Protein AF-A0AAU4UEJ3-F1 (afdb_monomer)

Structure (mmCIF, N/CA/C/O backbone):
data_AF-A0AAU4UEJ3-F1
#
_entry.id   AF-A0AAU4UEJ3-F1
#
loop_
_atom_site.group_PDB
_atom_site.id
_atom_site.type_symbol
_atom_site.label_atom_id
_atom_site.label_alt_id
_atom_site.label_comp_id
_atom_site.label_asym_id
_atom_site.label_entity_id
_atom_site.label_seq_id
_atom_site.pdbx_PDB_ins_code
_atom_site.Cartn_x
_atom_site.Cartn_y
_atom_site.Cartn_z
_atom_site.occupancy
_atom_site.B_iso_or_equiv
_atom_site.auth_seq_id
_atom_site.auth_comp_id
_atom_site.auth_asym_id
_atom_site.auth_atom_id
_atom_site.pdbx_PDB_model_num
ATOM 1 N N . MET A 1 1 ? -12.607 15.288 19.434 1.00 74.88 1 MET A N 1
ATOM 2 C CA . MET A 1 1 ? -11.540 14.529 20.118 1.00 74.88 1 MET A CA 1
ATOM 3 C C . MET A 1 1 ? -11.568 14.882 21.595 1.00 74.88 1 MET A C 1
ATOM 5 O O . MET A 1 1 ? -11.360 16.044 21.932 1.00 74.88 1 MET A O 1
ATOM 9 N N . LYS A 1 2 ? -11.907 13.919 22.458 1.00 90.81 2 LYS A N 1
ATOM 10 C CA . LYS A 1 2 ? -12.118 14.122 23.903 1.00 90.81 2 LYS A CA 1
ATOM 11 C C . LYS A 1 2 ? -11.288 13.134 24.715 1.00 90.81 2 LYS A C 1
ATOM 13 O O . LYS A 1 2 ? -11.263 11.953 24.394 1.00 90.81 2 LYS A O 1
ATOM 18 N N . THR A 1 3 ? -10.667 13.589 25.794 1.00 95.88 3 THR A N 1
ATOM 19 C CA . THR A 1 3 ? -9.936 12.703 26.709 1.00 95.88 3 THR A CA 1
ATOM 20 C C . THR A 1 3 ? -10.830 12.338 27.888 1.00 95.88 3 THR A C 1
ATOM 22 O O . THR A 1 3 ? -11.386 13.222 28.536 1.00 95.88 3 THR A O 1
ATOM 25 N N . ILE A 1 4 ? -10.975 11.043 28.162 1.00 96.50 4 ILE A N 1
ATOM 26 C CA . ILE A 1 4 ? -11.729 10.508 29.302 1.00 96.50 4 ILE A CA 1
ATOM 27 C C . ILE A 1 4 ? -10.870 9.516 30.081 1.00 96.50 4 ILE A C 1
ATOM 29 O O . ILE A 1 4 ? -9.974 8.865 29.548 1.00 96.50 4 ILE A O 1
ATOM 33 N N . THR A 1 5 ? -11.132 9.375 31.369 1.00 97.31 5 THR A N 1
ATOM 34 C CA . THR A 1 5 ? -10.494 8.361 32.208 1.00 97.31 5 THR A CA 1
ATOM 35 C C . THR A 1 5 ? -11.104 6.980 31.971 1.00 97.31 5 THR A C 1
ATOM 37 O O . THR A 1 5 ? -12.266 6.840 31.589 1.00 97.31 5 THR A O 1
ATOM 40 N N . GLN A 1 6 ? -10.356 5.923 32.293 1.00 96.56 6 GLN A N 1
ATOM 41 C CA . GLN A 1 6 ? -10.849 4.543 32.295 1.00 96.56 6 GLN A CA 1
ATOM 42 C C . GLN A 1 6 ? -12.125 4.401 33.145 1.00 96.56 6 GLN A C 1
ATOM 44 O O . GLN A 1 6 ? -13.021 3.629 32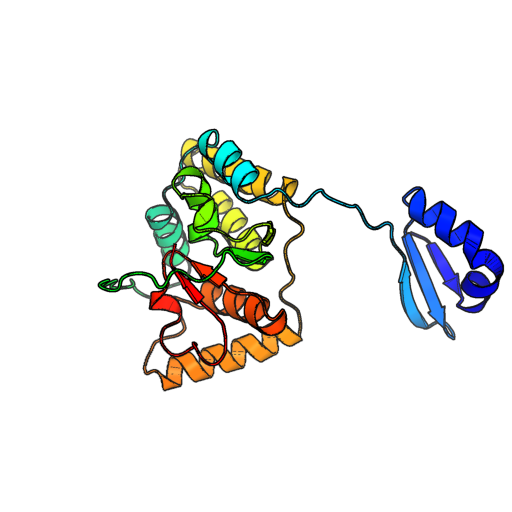.805 1.00 96.56 6 GLN A O 1
ATOM 49 N N . ARG A 1 7 ? -12.221 5.154 34.250 1.00 96.44 7 ARG A N 1
ATOM 50 C CA . ARG A 1 7 ? -13.400 5.168 35.124 1.00 96.44 7 ARG A CA 1
ATOM 51 C C . ARG A 1 7 ? -14.605 5.802 34.433 1.00 96.44 7 ARG A C 1
ATOM 53 O O . ARG A 1 7 ? -15.693 5.241 34.506 1.00 96.44 7 ARG A O 1
ATOM 60 N N . GLU A 1 8 ? -14.420 6.936 33.766 1.00 96.12 8 GLU A N 1
ATOM 61 C CA . GLU A 1 8 ? -15.486 7.595 33.005 1.00 96.12 8 GLU A CA 1
ATOM 62 C C . GLU A 1 8 ? -15.951 6.740 31.833 1.00 96.12 8 GLU A C 1
ATOM 64 O O . GLU A 1 8 ? -17.156 6.617 31.631 1.00 96.12 8 GLU A O 1
ATOM 69 N N . PHE A 1 9 ? -15.025 6.085 31.125 1.00 96.00 9 PHE A N 1
ATOM 70 C CA . PHE A 1 9 ? -15.377 5.151 30.061 1.00 96.00 9 PHE A CA 1
ATOM 71 C C . PHE A 1 9 ? -16.204 3.974 30.590 1.00 96.00 9 PHE A C 1
ATOM 73 O O . PHE A 1 9 ? -17.249 3.656 30.034 1.00 96.00 9 PHE A O 1
ATOM 80 N N . ARG A 1 10 ? -15.796 3.362 31.712 1.00 96.00 10 ARG A N 1
ATOM 81 C CA . ARG A 1 10 ? -16.554 2.265 32.337 1.00 96.00 10 ARG A CA 1
ATOM 82 C C . ARG A 1 10 ? -17.951 2.701 32.785 1.00 96.00 10 ARG A C 1
ATOM 84 O O . ARG A 1 10 ? -18.888 1.918 32.685 1.00 96.00 10 ARG A O 1
ATOM 91 N N . ASN A 1 11 ? -18.075 3.916 33.313 1.00 97.12 11 ASN A N 1
ATOM 92 C CA . ASN A 1 11 ? -19.331 4.418 33.867 1.00 97.12 11 ASN A CA 1
ATOM 93 C C . ASN A 1 11 ? -20.306 4.922 32.795 1.00 97.12 11 ASN A C 1
ATOM 95 O O . ASN A 1 11 ? -21.509 4.886 33.024 1.00 97.12 11 ASN A O 1
ATOM 99 N N . ASN A 1 12 ? -19.798 5.384 31.649 1.00 95.94 12 ASN A N 1
ATOM 100 C CA . ASN A 1 12 ? -20.590 6.007 30.587 1.00 95.94 12 ASN A CA 1
ATOM 101 C C . ASN A 1 12 ? -20.434 5.283 29.243 1.00 95.94 12 ASN A C 1
ATOM 103 O O . ASN A 1 12 ? -20.563 5.914 28.196 1.00 95.94 12 ASN A O 1
ATOM 107 N N . SER A 1 13 ? -20.126 3.981 29.252 1.00 95.25 13 SER A N 1
ATOM 108 C CA . SER A 1 13 ? -19.751 3.249 28.037 1.00 95.25 13 SER A CA 1
ATOM 109 C C . SER A 1 13 ? -20.804 3.367 26.938 1.00 95.25 13 SER A C 1
ATOM 111 O O . SER A 1 13 ? -20.437 3.692 25.821 1.00 95.25 13 SER A O 1
ATOM 113 N N . ALA A 1 14 ? -22.095 3.209 27.246 1.00 96.50 14 ALA A N 1
ATOM 114 C CA . ALA A 1 14 ? -23.174 3.351 26.263 1.00 96.50 14 ALA A CA 1
ATOM 115 C C . ALA A 1 14 ? -23.167 4.729 25.576 1.00 96.50 14 ALA A C 1
ATOM 117 O O . ALA A 1 14 ? -23.046 4.803 24.362 1.00 96.50 14 ALA A O 1
ATOM 118 N N . ALA A 1 15 ? -23.165 5.818 26.351 1.00 96.31 15 ALA A N 1
ATOM 119 C CA . ALA A 1 15 ? -23.151 7.175 25.802 1.00 96.31 15 ALA A CA 1
ATOM 120 C C . ALA A 1 15 ? -21.866 7.493 25.016 1.00 96.31 15 ALA A C 1
ATOM 122 O O . ALA A 1 15 ? -21.902 8.230 24.033 1.00 96.31 15 ALA A O 1
ATOM 123 N N . VAL A 1 16 ? -20.721 6.944 25.443 1.00 95.69 16 VAL A N 1
ATOM 124 C CA . VAL A 1 16 ? -19.464 7.057 24.691 1.00 95.69 16 VAL A CA 1
ATOM 125 C C . VAL A 1 16 ? -19.566 6.297 23.370 1.00 95.69 16 VAL A C 1
ATOM 127 O O . VAL A 1 16 ? -19.158 6.838 22.349 1.00 95.69 16 VAL A O 1
ATOM 130 N N . MET A 1 17 ? -20.132 5.087 23.362 1.00 94.62 17 MET A N 1
ATOM 131 C CA . MET A 1 17 ? -20.325 4.303 22.139 1.00 94.62 17 MET A CA 1
ATOM 132 C C . MET A 1 17 ? -21.302 4.991 21.177 1.00 94.62 17 MET A C 1
ATOM 134 O O . MET A 1 17 ? -20.964 5.124 20.008 1.00 94.62 17 MET A O 1
ATOM 138 N N . ASP A 1 18 ? -22.427 5.528 21.657 1.00 95.25 18 ASP A N 1
ATOM 139 C CA . ASP A 1 18 ? -23.379 6.293 20.836 1.00 95.25 18 ASP A CA 1
ATOM 140 C C . ASP A 1 18 ? -22.712 7.527 20.199 1.00 95.25 18 ASP A C 1
ATOM 142 O O . ASP A 1 18 ? -22.902 7.830 19.020 1.00 95.25 18 ASP A O 1
ATOM 146 N N . ALA A 1 19 ? -21.880 8.240 20.966 1.00 93.81 19 ALA A N 1
ATOM 147 C CA . ALA A 1 19 ? -21.126 9.384 20.460 1.00 93.81 19 ALA A CA 1
ATOM 148 C C . ALA A 1 19 ? -20.065 8.968 19.427 1.00 93.81 19 ALA A C 1
ATOM 150 O O . ALA A 1 19 ? -19.873 9.665 18.428 1.00 93.81 19 ALA A O 1
ATOM 151 N N . VAL A 1 20 ? -19.396 7.832 19.646 1.00 93.94 20 VAL A N 1
ATOM 152 C CA . VAL A 1 20 ? -18.468 7.232 18.680 1.00 93.94 20 VAL A CA 1
ATOM 153 C C . VAL A 1 20 ? -19.210 6.844 17.402 1.00 93.94 20 VAL A C 1
ATOM 155 O O . VAL A 1 20 ? -18.747 7.181 16.321 1.00 93.94 20 VAL A O 1
ATOM 158 N N . GLU A 1 21 ? -20.383 6.218 17.482 1.00 88.06 21 GLU A N 1
ATOM 159 C CA . GLU A 1 21 ? -21.220 5.915 16.312 1.00 88.06 21 GLU A CA 1
ATOM 160 C C . GLU A 1 21 ? -21.649 7.183 15.558 1.00 88.06 21 GLU A C 1
ATOM 162 O O . GLU A 1 21 ? -21.718 7.183 14.328 1.00 88.06 21 GLU A O 1
ATOM 167 N N . ALA A 1 22 ? -21.853 8.288 16.278 1.00 90.38 22 ALA A N 1
ATOM 168 C CA . ALA A 1 22 ? -22.180 9.591 15.711 1.00 90.38 22 ALA A CA 1
ATOM 169 C C . ALA A 1 22 ? -20.976 10.367 15.134 1.00 90.38 22 ALA A C 1
ATOM 171 O O . ALA A 1 22 ? -21.179 11.444 14.571 1.00 90.38 22 ALA A O 1
ATOM 172 N N . GLY A 1 23 ? -19.740 9.860 15.241 1.00 88.06 23 GLY A N 1
ATOM 173 C CA . GLY A 1 23 ? -18.558 10.502 14.647 1.00 88.06 23 GLY A CA 1
ATOM 174 C C . GLY A 1 23 ? -17.463 10.952 15.626 1.00 88.06 23 GLY A C 1
ATOM 175 O O . GLY A 1 23 ? -16.434 11.448 15.175 1.00 88.06 23 GLY A O 1
ATOM 176 N N . GLU A 1 24 ? -17.648 10.822 16.942 1.00 93.56 24 GLU A N 1
ATOM 177 C CA . GLU A 1 24 ? -16.712 11.366 17.938 1.00 93.56 24 GLU A CA 1
ATOM 178 C C . GLU A 1 24 ? -15.523 10.433 18.232 1.00 93.56 24 GLU A C 1
ATOM 180 O O . GLU A 1 24 ? -15.685 9.228 18.401 1.00 93.56 24 GLU A O 1
ATOM 185 N N . THR A 1 25 ? -14.326 11.006 18.392 1.00 95.38 25 THR A N 1
ATOM 186 C CA . THR A 1 25 ? -13.120 10.278 18.831 1.00 95.38 25 THR A CA 1
ATOM 187 C C . THR A 1 25 ? -12.811 10.549 20.305 1.00 95.38 25 THR A C 1
ATOM 189 O O . THR A 1 25 ? -12.752 11.710 20.728 1.00 95.38 25 THR A O 1
ATOM 192 N N . TYR A 1 26 ? -12.525 9.495 21.070 1.00 96.50 26 TYR A N 1
ATOM 193 C CA . TYR A 1 26 ? -12.138 9.544 22.479 1.00 96.50 26 TYR A CA 1
ATOM 194 C C . TYR A 1 26 ? -10.744 8.952 22.717 1.00 96.50 26 TYR A C 1
ATOM 196 O O . TYR A 1 26 ? -10.446 7.866 22.235 1.00 96.50 26 TYR A O 1
ATOM 204 N N . HIS A 1 27 ? -9.920 9.613 23.527 1.00 96.94 27 HIS A N 1
ATOM 205 C CA . HIS A 1 27 ? -8.701 9.037 24.103 1.00 96.94 27 HIS A CA 1
ATOM 206 C C . HIS A 1 27 ? -8.996 8.593 25.537 1.00 96.94 27 HIS A C 1
ATOM 208 O O . HIS A 1 27 ? -9.507 9.369 26.347 1.00 96.94 27 HIS A O 1
ATOM 214 N N . ILE A 1 28 ? -8.686 7.342 25.866 1.00 97.19 28 ILE A N 1
ATOM 215 C CA . ILE A 1 28 ? -8.882 6.773 27.199 1.00 97.19 28 ILE A CA 1
ATOM 216 C C . ILE A 1 28 ? -7.567 6.840 27.962 1.00 97.19 28 ILE A C 1
ATOM 218 O O . ILE A 1 28 ? -6.546 6.340 27.493 1.00 97.19 28 ILE A O 1
ATOM 222 N N . THR A 1 29 ? -7.607 7.375 29.178 1.00 97.50 29 THR A N 1
ATOM 223 C CA . THR A 1 29 ? -6.456 7.433 30.083 1.00 97.50 29 THR A CA 1
ATOM 224 C C . THR A 1 29 ? -6.591 6.472 31.261 1.00 97.50 29 THR A C 1
ATOM 226 O O . THR A 1 29 ? -7.676 6.256 31.802 1.00 97.50 29 THR A O 1
ATOM 229 N N . ARG A 1 30 ? -5.470 5.926 31.732 1.00 96.06 30 ARG A N 1
ATOM 230 C CA . ARG A 1 30 ? -5.362 5.198 33.000 1.00 96.06 30 ARG A CA 1
ATOM 231 C C . ARG A 1 30 ? -4.232 5.819 33.810 1.00 96.06 30 ARG A C 1
ATOM 233 O O . ARG A 1 30 ? -3.096 5.850 33.359 1.00 96.06 30 ARG A O 1
ATOM 240 N N . ASN A 1 31 ? -4.551 6.327 35.001 1.00 93.69 31 ASN A N 1
ATOM 241 C CA . ASN A 1 31 ? -3.607 7.070 35.849 1.00 93.69 31 ASN A CA 1
ATOM 242 C C . ASN A 1 31 ? -2.938 8.256 35.118 1.00 93.69 31 ASN A C 1
ATOM 244 O O . ASN A 1 31 ? -1.749 8.497 35.287 1.00 93.69 31 ASN A O 1
ATOM 248 N N . GLY A 1 32 ? -3.695 8.966 34.273 1.00 90.50 32 GLY A N 1
ATOM 249 C CA . GLY A 1 32 ? -3.200 10.113 33.501 1.00 90.50 32 GLY A CA 1
ATOM 250 C C . GLY A 1 32 ? -2.398 9.766 32.241 1.00 90.50 32 GLY A C 1
ATOM 251 O O . GLY A 1 32 ? -2.064 10.669 31.486 1.00 90.50 32 GLY A O 1
ATOM 252 N N . ILE A 1 33 ? -2.125 8.484 31.981 1.00 94.75 33 ILE A N 1
ATOM 253 C CA . ILE A 1 33 ? -1.438 8.016 30.769 1.00 94.75 33 ILE A CA 1
ATOM 254 C C . ILE A 1 33 ? -2.488 7.583 29.748 1.00 94.75 33 ILE A C 1
ATOM 256 O O . ILE A 1 33 ? -3.379 6.808 30.097 1.00 94.75 33 ILE A O 1
ATOM 260 N N . GLU A 1 34 ? -2.406 8.059 28.506 1.00 95.31 34 GLU A N 1
ATOM 261 C CA . GLU A 1 34 ? -3.268 7.580 27.419 1.00 95.31 34 GLU A CA 1
ATOM 262 C C . GLU A 1 34 ? -2.956 6.115 27.095 1.00 95.31 34 GLU A C 1
ATOM 264 O O . GLU A 1 34 ? -1.807 5.740 26.877 1.00 95.31 34 GLU A O 1
ATOM 269 N N . VAL A 1 35 ? -3.989 5.272 27.114 1.00 96.12 35 VAL A N 1
ATOM 270 C CA . VAL A 1 35 ? -3.875 3.818 26.932 1.00 96.12 35 VAL A CA 1
ATOM 271 C C . VAL A 1 35 ? -4.650 3.293 25.727 1.00 96.12 35 VAL A C 1
ATOM 273 O O . VAL A 1 35 ? -4.383 2.173 25.301 1.00 96.12 35 VAL A O 1
ATOM 276 N N . ALA A 1 36 ? -5.619 4.046 25.198 1.00 93.62 36 ALA A N 1
ATOM 277 C CA . ALA A 1 36 ? -6.405 3.634 24.036 1.00 93.62 36 ALA A CA 1
ATOM 278 C C . ALA A 1 36 ? -7.069 4.823 23.328 1.00 93.62 36 ALA A C 1
ATOM 280 O O . ALA A 1 36 ? -7.354 5.840 23.956 1.00 93.62 36 ALA A O 1
ATOM 281 N N . GLU A 1 37 ? -7.392 4.642 22.049 1.00 95.56 37 GLU A N 1
ATOM 282 C CA . GLU A 1 37 ? -8.252 5.525 21.254 1.00 95.56 37 GLU A CA 1
ATOM 283 C C . GLU A 1 37 ? -9.523 4.756 20.847 1.00 95.56 37 GLU A C 1
ATOM 285 O O . GLU A 1 37 ? -9.458 3.598 20.432 1.00 95.56 37 GLU A O 1
ATOM 290 N N . LEU A 1 38 ? -10.682 5.401 20.966 1.00 94.38 38 LEU A N 1
ATOM 291 C CA . LEU A 1 38 ? -11.972 4.961 20.440 1.00 94.38 38 LEU A CA 1
ATOM 292 C C . LEU A 1 38 ? -12.396 5.939 19.355 1.00 94.38 38 LEU A C 1
ATOM 294 O O . LEU A 1 38 ? -12.603 7.116 19.636 1.00 94.38 38 LEU A O 1
ATOM 298 N N . ARG A 1 39 ? -12.569 5.452 18.132 1.00 92.25 39 ARG A N 1
ATOM 299 C CA . ARG A 1 39 ? -13.059 6.246 17.006 1.00 92.25 39 ARG A CA 1
ATOM 300 C C . ARG A 1 39 ? -14.083 5.456 16.195 1.00 92.25 39 ARG A C 1
ATOM 302 O O . ARG A 1 39 ? -14.007 4.222 16.181 1.00 92.25 39 ARG A O 1
ATOM 309 N N . PRO A 1 40 ? -15.004 6.131 15.491 1.00 87.75 40 PRO A N 1
ATOM 310 C CA . PRO A 1 40 ? -15.919 5.467 14.583 1.00 87.75 40 PRO A CA 1
ATOM 311 C C . PRO A 1 40 ? -15.133 4.702 13.529 1.00 87.75 40 PRO A C 1
ATOM 313 O O . PRO A 1 40 ? -14.230 5.240 12.884 1.00 87.75 40 PRO A O 1
ATOM 316 N N . LEU A 1 41 ? -15.513 3.447 13.310 1.00 81.19 41 LEU A N 1
ATOM 317 C CA . LEU A 1 41 ? -15.027 2.709 12.158 1.00 81.19 41 LEU A CA 1
ATOM 318 C C . LEU A 1 41 ? -15.803 3.196 10.939 1.00 81.19 41 LEU A C 1
ATOM 320 O O . LEU A 1 41 ? -16.950 2.807 10.719 1.00 81.19 41 LEU A O 1
ATOM 324 N N . THR A 1 42 ? -15.185 4.045 10.120 1.00 60.59 42 THR A N 1
ATOM 325 C CA . THR A 1 42 ? -15.738 4.340 8.802 1.00 60.59 42 THR A CA 1
ATOM 326 C C . THR A 1 42 ? -15.664 3.050 7.997 1.00 60.59 42 THR A C 1
ATOM 328 O O . THR A 1 42 ? -14.598 2.656 7.529 1.00 60.59 42 THR A O 1
ATOM 331 N N . ARG A 1 43 ? -16.790 2.348 7.843 1.00 53.62 43 ARG A N 1
ATOM 332 C CA . ARG A 1 43 ? -16.890 1.211 6.923 1.00 53.62 43 ARG A CA 1
ATOM 333 C C . ARG A 1 43 ? -16.834 1.767 5.497 1.00 53.62 43 ARG A C 1
ATOM 335 O O . ARG A 1 43 ? -17.847 1.839 4.806 1.00 53.62 43 ARG A O 1
ATOM 342 N N . ARG A 1 44 ? -15.653 2.204 5.044 1.00 60.75 44 ARG A N 1
ATOM 343 C CA . ARG A 1 44 ? -15.406 2.378 3.614 1.00 60.75 44 ARG A CA 1
ATOM 344 C C . ARG A 1 44 ? -15.681 1.013 3.002 1.00 60.75 44 ARG A C 1
ATOM 346 O O . ARG A 1 44 ? -15.059 0.021 3.384 1.00 60.75 44 ARG A O 1
ATOM 353 N N . ARG A 1 45 ? -16.699 0.927 2.142 1.00 65.44 45 ARG A N 1
ATOM 354 C CA . ARG A 1 45 ? -16.920 -0.287 1.356 1.00 65.44 45 ARG A CA 1
ATOM 355 C C . ARG A 1 45 ? -15.635 -0.518 0.580 1.00 65.44 45 ARG A C 1
ATOM 357 O O . ARG A 1 45 ? -15.328 0.274 -0.302 1.00 65.44 45 ARG A O 1
ATOM 364 N N . ARG A 1 46 ? -14.900 -1.569 0.941 1.00 79.31 46 ARG A N 1
ATOM 365 C CA . ARG A 1 46 ? -13.718 -1.993 0.197 1.00 79.31 46 ARG A CA 1
ATOM 366 C C . ARG A 1 46 ? -14.191 -2.372 -1.202 1.00 79.31 46 ARG A C 1
ATOM 368 O O . ARG A 1 46 ? -15.027 -3.277 -1.303 1.00 79.31 46 ARG A O 1
ATOM 375 N N . PRO A 1 47 ? -13.780 -1.645 -2.247 1.00 86.50 47 PRO A N 1
ATOM 376 C CA . PRO A 1 47 ? -14.222 -1.969 -3.586 1.00 86.50 47 PRO A CA 1
ATOM 377 C C . PRO A 1 47 ? -13.641 -3.328 -3.985 1.00 86.50 47 PRO A C 1
ATOM 379 O O . PRO A 1 47 ? -12.496 -3.656 -3.679 1.00 86.50 47 PRO A O 1
ATOM 382 N N . SER A 1 48 ? -14.463 -4.134 -4.645 1.00 93.31 48 SER A N 1
ATOM 383 C CA . SER A 1 48 ? -14.012 -5.385 -5.265 1.00 93.31 48 SER A CA 1
ATOM 384 C C . SER A 1 48 ? -13.025 -5.104 -6.399 1.00 93.31 48 SER A C 1
ATOM 386 O O . SER A 1 48 ? -13.031 -4.008 -6.975 1.00 93.31 48 SER A O 1
ATOM 388 N N . ALA A 1 49 ? -12.212 -6.095 -6.773 1.00 94.06 49 ALA A N 1
ATOM 389 C CA . ALA A 1 49 ? -11.326 -5.950 -7.929 1.00 94.06 49 ALA A CA 1
ATOM 390 C C . ALA A 1 49 ? -12.097 -5.595 -9.210 1.00 94.06 49 ALA A C 1
ATOM 392 O O . ALA A 1 49 ? -11.648 -4.757 -9.981 1.00 94.06 49 ALA A O 1
ATOM 393 N N . GLU A 1 50 ? -13.293 -6.143 -9.414 1.00 94.69 50 GLU A N 1
ATOM 394 C CA . GLU A 1 50 ? -14.165 -5.838 -10.550 1.00 94.69 50 GLU A CA 1
ATOM 395 C C . GLU A 1 50 ? -14.522 -4.352 -10.602 1.00 94.69 50 GLU A C 1
ATOM 397 O O . GLU A 1 50 ? -14.440 -3.722 -11.657 1.00 94.69 50 GLU A O 1
ATOM 402 N N . GLN A 1 51 ? -14.893 -3.776 -9.455 1.00 94.12 51 GLN A N 1
ATOM 403 C CA . GLN A 1 51 ? -15.225 -2.356 -9.345 1.00 94.12 51 GLN A CA 1
ATOM 404 C C . GLN A 1 51 ? -14.001 -1.473 -9.589 1.00 94.12 51 GLN A C 1
ATOM 406 O O . GLN A 1 51 ? -14.107 -0.472 -10.298 1.00 94.12 51 GLN A O 1
ATOM 411 N N . LEU A 1 52 ? -12.846 -1.849 -9.038 1.00 95.62 52 LEU A N 1
ATOM 412 C CA . LEU A 1 52 ? -11.587 -1.127 -9.222 1.00 95.62 52 LEU A CA 1
ATOM 413 C C . LEU A 1 52 ? -11.128 -1.149 -10.681 1.00 95.62 52 LEU A C 1
ATOM 415 O O . LEU A 1 52 ? -10.843 -0.098 -11.248 1.00 95.62 52 LEU A O 1
ATOM 419 N N . VAL A 1 53 ? -11.135 -2.321 -11.320 1.00 96.56 53 VAL A 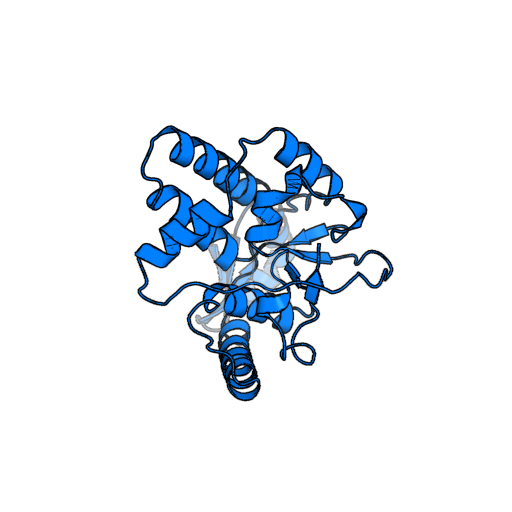N 1
ATOM 420 C CA . VAL A 1 53 ? -10.787 -2.478 -12.738 1.00 96.56 53 VAL A CA 1
ATOM 421 C C . VAL A 1 53 ? -11.744 -1.670 -13.617 1.00 96.56 53 VAL A C 1
ATOM 423 O O . VAL A 1 53 ? -11.292 -0.919 -14.481 1.00 96.56 53 VAL A O 1
ATOM 426 N N . ALA A 1 54 ? -13.059 -1.759 -13.384 1.00 95.44 54 ALA A N 1
ATOM 427 C CA . ALA A 1 54 ? -14.051 -1.001 -14.148 1.00 95.44 54 ALA A CA 1
ATOM 428 C C . ALA A 1 54 ? -13.839 0.518 -14.040 1.00 95.44 54 ALA A C 1
ATOM 430 O O . ALA A 1 54 ? -13.921 1.217 -15.046 1.00 95.44 54 ALA A O 1
ATOM 431 N N . ARG A 1 55 ? -13.510 1.027 -12.846 1.00 93.69 55 ARG A N 1
ATOM 432 C CA . ARG A 1 55 ? -13.165 2.443 -12.645 1.00 93.69 55 ARG A CA 1
ATOM 433 C C . ARG A 1 55 ? -11.853 2.811 -13.328 1.00 93.69 55 ARG A C 1
ATOM 435 O O . ARG A 1 55 ? -11.799 3.822 -14.017 1.00 93.69 55 ARG A O 1
ATOM 442 N N . HIS A 1 56 ? -10.813 1.987 -13.198 1.00 96.50 56 HIS A N 1
ATOM 443 C CA . HIS A 1 56 ? -9.504 2.264 -13.794 1.00 96.50 56 HIS A CA 1
ATOM 444 C C . HIS A 1 56 ? -9.514 2.257 -15.323 1.00 96.50 56 HIS A C 1
ATOM 446 O O . HIS A 1 56 ? -8.668 2.924 -15.910 1.00 96.50 56 HIS A O 1
ATOM 452 N N . ARG A 1 57 ? -10.466 1.568 -15.965 1.00 95.88 57 ARG A N 1
ATOM 453 C CA . ARG A 1 57 ? -10.704 1.670 -17.418 1.00 95.88 57 ARG A CA 1
ATOM 454 C C . ARG A 1 57 ? -11.186 3.054 -17.859 1.00 95.88 57 ARG A C 1
ATOM 456 O O . ARG A 1 57 ? -11.031 3.390 -19.025 1.00 95.88 57 ARG A O 1
ATOM 463 N N . MET A 1 58 ? -11.768 3.829 -16.945 1.00 95.88 58 MET A N 1
ATOM 464 C CA . MET A 1 58 ? -12.242 5.192 -17.200 1.00 95.88 58 MET A CA 1
ATOM 465 C C . MET A 1 58 ? -11.211 6.261 -16.819 1.00 95.88 58 MET A C 1
ATOM 467 O O . MET A 1 58 ? -11.381 7.416 -17.194 1.00 95.88 58 MET A O 1
ATOM 471 N N . LEU A 1 59 ? -10.172 5.896 -16.060 1.00 94.50 59 LEU A N 1
ATOM 472 C CA . LEU A 1 59 ? -9.108 6.818 -15.668 1.00 94.50 59 LEU A CA 1
ATOM 473 C C . LEU A 1 59 ? -8.089 6.988 -16.805 1.00 94.50 59 LEU A C 1
ATOM 475 O O . LEU A 1 59 ? -7.862 6.040 -17.563 1.00 94.50 59 LEU A O 1
ATOM 479 N N . PRO A 1 60 ? -7.402 8.141 -16.879 1.00 93.50 60 PRO A N 1
ATOM 480 C CA . PRO A 1 60 ? -6.278 8.329 -17.785 1.00 93.50 60 PRO A CA 1
ATOM 481 C C . PRO A 1 60 ? -5.231 7.222 -17.630 1.00 93.50 60 PRO A C 1
ATOM 483 O O . PRO A 1 60 ? -4.927 6.774 -16.516 1.00 93.50 60 PRO A O 1
ATOM 486 N N . HIS A 1 61 ? -4.664 6.782 -18.752 1.00 92.19 61 HIS A N 1
ATOM 487 C CA . HIS A 1 61 ? -3.536 5.863 -18.722 1.00 92.19 61 HIS A CA 1
ATOM 488 C C . HIS A 1 61 ? -2.294 6.593 -18.198 1.00 92.19 61 HIS A C 1
ATOM 490 O O . HIS A 1 61 ? -2.009 7.723 -18.592 1.00 92.19 61 HIS A O 1
ATOM 496 N N . VAL A 1 62 ? -1.571 5.935 -17.298 1.00 93.25 62 VAL A N 1
ATOM 497 C CA . VAL A 1 62 ? -0.266 6.374 -16.811 1.00 93.25 62 VAL A CA 1
ATOM 498 C C . VAL A 1 62 ? 0.702 5.260 -17.162 1.00 93.25 62 VAL A C 1
ATOM 500 O O . VAL A 1 62 ? 0.493 4.130 -16.730 1.00 93.25 62 VAL A O 1
ATOM 503 N N . ASP A 1 63 ? 1.733 5.585 -17.935 1.00 91.00 63 ASP A N 1
ATOM 504 C CA . ASP A 1 63 ? 2.811 4.651 -18.240 1.00 91.00 63 ASP A CA 1
ATOM 505 C C . ASP A 1 63 ? 3.648 4.431 -16.973 1.00 91.00 63 ASP A C 1
ATOM 507 O O . ASP A 1 63 ? 4.327 5.342 -16.484 1.00 91.00 63 ASP A O 1
ATOM 511 N N . TYR A 1 64 ? 3.550 3.227 -16.407 1.00 88.38 64 TYR A N 1
ATOM 512 C CA . TYR A 1 64 ? 4.267 2.872 -15.190 1.00 88.38 64 TYR A CA 1
ATOM 513 C C . TYR A 1 64 ? 5.785 2.844 -15.394 1.00 88.38 64 TYR A C 1
ATOM 515 O O . TYR A 1 64 ? 6.512 3.305 -14.515 1.00 88.38 64 TYR A O 1
ATOM 523 N N . ALA A 1 65 ? 6.269 2.338 -16.530 1.00 87.38 65 ALA A N 1
ATOM 524 C CA . ALA A 1 65 ? 7.699 2.224 -16.796 1.00 87.38 65 ALA A CA 1
ATOM 525 C C . ALA A 1 65 ? 8.332 3.615 -16.908 1.00 87.38 65 ALA A C 1
ATOM 527 O O . ALA A 1 65 ? 9.332 3.893 -16.246 1.00 87.38 65 ALA A O 1
ATOM 528 N N . GLN A 1 66 ? 7.685 4.526 -17.642 1.00 88.00 66 GLN 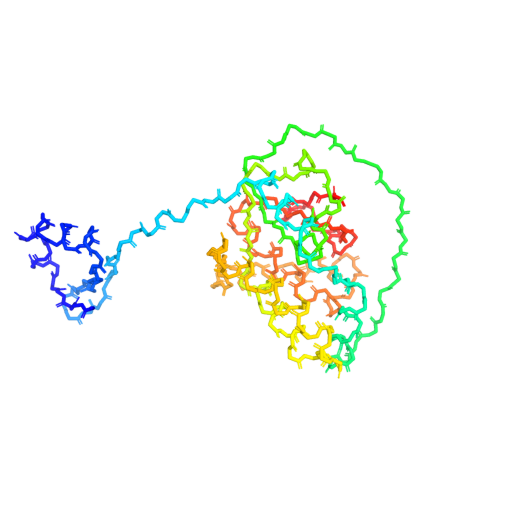A N 1
ATOM 529 C CA . GLN A 1 66 ? 8.110 5.923 -17.710 1.00 88.00 66 GLN A CA 1
ATOM 530 C C . GLN A 1 66 ? 8.067 6.588 -16.327 1.00 88.00 66 GLN A C 1
ATOM 532 O O . GLN A 1 66 ? 9.022 7.246 -15.918 1.00 88.00 66 GLN A O 1
ATOM 537 N N . MET A 1 67 ? 6.968 6.415 -15.587 1.00 87.69 67 MET A N 1
ATOM 538 C CA . MET A 1 67 ? 6.815 6.983 -14.246 1.00 87.69 67 MET A CA 1
ATOM 539 C C . MET A 1 67 ? 7.906 6.490 -13.283 1.00 87.69 67 MET A C 1
ATOM 541 O O . MET A 1 67 ? 8.391 7.262 -12.455 1.00 87.69 67 MET A O 1
ATOM 545 N N . ARG A 1 68 ? 8.282 5.211 -13.382 1.00 84.50 68 ARG A N 1
ATOM 546 C CA . ARG A 1 68 ? 9.336 4.595 -12.573 1.00 84.50 68 ARG A CA 1
ATOM 547 C C . ARG A 1 68 ? 10.714 5.128 -12.957 1.00 84.50 68 ARG A C 1
ATOM 549 O O . ARG A 1 68 ? 11.437 5.562 -12.068 1.00 84.50 68 ARG A O 1
ATOM 556 N N . ALA A 1 69 ? 11.028 5.194 -14.250 1.00 84.56 69 ALA A N 1
ATOM 557 C CA . ALA A 1 69 ? 12.287 5.752 -14.741 1.00 84.56 69 ALA A CA 1
ATOM 558 C C . ALA A 1 69 ? 12.486 7.208 -14.285 1.00 84.56 69 ALA A C 1
ATOM 560 O O . ALA A 1 69 ? 13.538 7.554 -13.753 1.00 84.56 69 ALA A O 1
ATOM 561 N N . GLU A 1 70 ? 11.446 8.044 -14.388 1.00 85.50 70 GLU A N 1
ATOM 562 C CA . GLU A 1 70 ? 11.481 9.417 -13.869 1.00 85.50 70 GLU A CA 1
ATOM 563 C C . GLU A 1 70 ? 11.765 9.457 -12.363 1.00 85.50 70 GLU A C 1
ATOM 565 O O . GLU A 1 70 ? 12.475 10.343 -11.899 1.00 85.50 70 GLU A O 1
ATOM 570 N N . ALA A 1 71 ? 11.217 8.514 -11.591 1.00 78.62 71 ALA A N 1
ATOM 571 C CA . ALA A 1 71 ? 11.442 8.437 -10.153 1.00 78.62 71 ALA A CA 1
ATOM 572 C C . ALA A 1 71 ? 12.867 7.993 -9.788 1.00 78.62 71 ALA A C 1
ATOM 574 O O . ALA A 1 71 ? 13.404 8.466 -8.784 1.00 78.62 71 ALA A O 1
ATOM 575 N N . ASP A 1 72 ? 13.465 7.106 -10.582 1.00 73.38 72 ASP A N 1
ATOM 576 C CA . ASP A 1 72 ? 14.825 6.605 -10.374 1.00 73.38 72 ASP A CA 1
ATOM 577 C C . ASP A 1 72 ? 15.896 7.636 -10.781 1.00 73.38 72 ASP A C 1
ATOM 579 O O . ASP A 1 72 ? 16.936 7.694 -10.128 1.00 73.38 72 ASP A O 1
ATOM 583 N N . GLU A 1 73 ? 15.615 8.559 -11.718 1.00 74.81 73 GLU A N 1
ATOM 584 C CA . GLU A 1 73 ? 16.491 9.717 -12.018 1.00 74.81 73 GLU A CA 1
ATOM 585 C C . GLU A 1 73 ? 16.839 10.550 -10.761 1.00 74.81 73 GLU A C 1
ATOM 587 O O . GLU A 1 73 ? 17.899 11.169 -10.696 1.00 74.81 73 GLU A O 1
ATOM 592 N N . LEU A 1 74 ? 15.959 10.581 -9.750 1.00 65.75 74 LEU A N 1
ATOM 593 C CA . LEU A 1 74 ? 16.158 11.341 -8.507 1.00 65.75 74 LEU A CA 1
ATOM 594 C C . LEU A 1 74 ? 17.006 10.593 -7.464 1.00 65.75 74 LEU A C 1
ATOM 596 O O . LEU A 1 74 ? 17.589 11.214 -6.576 1.00 65.75 74 LEU A O 1
ATOM 600 N N . PHE A 1 75 ? 17.043 9.264 -7.529 1.00 58.12 75 PHE A N 1
ATOM 601 C CA . PHE A 1 75 ? 17.739 8.415 -6.568 1.00 58.12 75 PHE A CA 1
ATOM 602 C C . PHE A 1 75 ? 18.753 7.561 -7.328 1.00 58.12 75 PHE A C 1
ATOM 604 O O . PHE A 1 75 ? 18.442 6.429 -7.677 1.00 58.12 75 PHE A O 1
ATOM 611 N N . GLU A 1 76 ? 19.946 8.106 -7.578 1.00 52.06 76 GLU A N 1
ATOM 612 C CA . GLU A 1 76 ? 21.041 7.440 -8.303 1.00 52.06 76 GLU A CA 1
ATOM 613 C C . GLU A 1 76 ? 21.164 5.936 -7.946 1.00 52.06 76 GLU A C 1
ATOM 615 O O . GLU A 1 76 ? 21.518 5.570 -6.820 1.00 52.06 76 GLU A O 1
ATOM 620 N N . GLY A 1 77 ? 20.844 5.056 -8.905 1.00 49.62 77 GLY A N 1
ATOM 621 C CA . GLY A 1 77 ? 20.914 3.598 -8.762 1.00 49.62 77 GLY A CA 1
ATOM 622 C C . GLY A 1 77 ? 20.278 2.865 -9.949 1.00 49.62 77 GLY A C 1
ATOM 623 O O . GLY A 1 77 ? 19.060 2.832 -10.060 1.00 49.62 77 GLY A O 1
ATOM 624 N N . GLU A 1 78 ? 21.134 2.310 -10.809 1.00 48.81 78 GLU A N 1
ATOM 625 C CA . GLU A 1 78 ? 20.903 1.844 -12.188 1.00 48.81 78 GLU A CA 1
ATOM 626 C C . GLU A 1 78 ? 19.745 0.861 -12.459 1.00 48.81 78 GLU A C 1
ATOM 628 O O . GLU A 1 78 ? 19.318 0.073 -11.611 1.00 48.81 78 GLU A O 1
ATOM 633 N N . GLU A 1 79 ? 19.320 0.936 -13.729 1.00 53.19 79 GLU A N 1
ATOM 634 C CA . GLU A 1 79 ? 18.347 0.144 -14.488 1.00 53.19 79 GLU A CA 1
ATOM 635 C C . GLU A 1 79 ? 18.257 -1.341 -14.115 1.00 53.19 79 GLU A C 1
ATOM 637 O O . GLU A 1 79 ? 19.247 -2.071 -14.019 1.00 53.19 79 GLU A O 1
ATOM 642 N N . ARG A 1 80 ? 17.014 -1.819 -14.008 1.00 51.78 80 ARG A N 1
ATOM 643 C CA . ARG A 1 80 ? 16.709 -3.246 -14.042 1.00 51.78 80 ARG A CA 1
ATOM 644 C C . ARG A 1 80 ? 16.786 -3.772 -15.467 1.00 51.78 80 ARG A C 1
ATOM 646 O O . ARG A 1 80 ? 16.175 -3.213 -16.370 1.00 51.78 80 ARG A O 1
ATOM 653 N N . VAL A 1 81 ? 17.456 -4.908 -15.620 1.00 41.91 81 VAL A N 1
ATOM 654 C CA . VAL A 1 81 ? 17.276 -5.797 -16.768 1.00 41.91 81 VAL A CA 1
ATOM 655 C C . VAL A 1 81 ? 16.234 -6.839 -16.366 1.00 41.91 81 VAL A C 1
ATOM 657 O O . VAL A 1 81 ? 16.490 -7.642 -15.467 1.00 41.91 81 VAL A O 1
ATOM 660 N N . ASP A 1 82 ? 15.063 -6.782 -16.998 1.00 43.47 82 ASP A N 1
ATOM 661 C CA . ASP A 1 82 ? 14.009 -7.791 -16.880 1.00 43.47 82 ASP A CA 1
ATOM 662 C C . ASP A 1 82 ? 14.199 -8.855 -17.971 1.00 43.47 82 ASP A C 1
ATOM 664 O O . ASP A 1 82 ? 14.279 -8.523 -19.151 1.00 43.47 82 ASP A O 1
ATOM 668 N N . ASP A 1 83 ? 14.241 -10.129 -17.575 1.00 35.41 83 ASP A N 1
ATOM 669 C CA . ASP A 1 83 ? 14.119 -11.286 -18.471 1.00 35.41 83 ASP A CA 1
ATOM 670 C C . ASP A 1 83 ? 13.066 -12.237 -17.869 1.00 35.41 83 ASP A C 1
ATOM 672 O O . ASP A 1 83 ? 13.303 -12.900 -16.853 1.00 35.41 83 ASP A O 1
ATOM 676 N N . ASP A 1 84 ? 11.888 -12.285 -18.496 1.00 46.28 84 ASP A N 1
ATOM 677 C CA . ASP A 1 84 ? 10.732 -13.105 -18.102 1.00 46.28 84 ASP A CA 1
ATOM 678 C C . ASP A 1 84 ? 10.642 -14.371 -18.965 1.00 46.28 84 ASP A C 1
ATOM 680 O O . ASP A 1 84 ? 10.563 -14.276 -20.196 1.00 46.28 84 ASP A O 1
ATOM 684 N N . PRO A 1 85 ? 10.627 -15.566 -18.341 1.00 36.56 85 PRO A N 1
ATOM 685 C CA . PRO A 1 85 ? 9.801 -16.620 -18.918 1.00 36.56 85 PRO A CA 1
ATOM 686 C C . PRO A 1 85 ? 9.208 -17.585 -17.872 1.00 36.56 85 PRO A C 1
ATOM 688 O O . PRO A 1 85 ? 9.715 -18.698 -17.775 1.00 36.56 85 PRO A O 1
ATOM 691 N N . TRP A 1 86 ? 8.131 -17.259 -17.132 1.00 41.62 86 TRP A N 1
ATOM 692 C CA . TRP A 1 86 ? 7.357 -18.308 -16.412 1.00 41.62 86 TRP A CA 1
ATOM 693 C C . TRP A 1 86 ? 5.838 -18.088 -16.296 1.00 41.62 86 TRP A C 1
ATOM 695 O O . TRP A 1 86 ? 5.341 -17.056 -15.855 1.00 41.62 86 TRP A O 1
ATOM 705 N N . GLU A 1 87 ? 5.093 -19.153 -16.617 1.00 43.12 87 GLU A N 1
ATOM 706 C CA . GLU A 1 87 ? 3.629 -19.225 -16.612 1.00 43.12 87 GLU A CA 1
ATOM 707 C C . GLU A 1 87 ? 3.008 -19.641 -15.261 1.00 43.12 87 GLU A C 1
ATOM 709 O O . GLU A 1 87 ? 3.576 -20.366 -14.442 1.00 43.12 87 GLU A O 1
ATOM 714 N N . ARG A 1 88 ? 1.772 -19.168 -15.071 1.00 49.62 88 ARG A N 1
ATOM 715 C CA . ARG A 1 88 ? 0.997 -19.076 -13.825 1.00 49.62 88 ARG A CA 1
ATOM 716 C C . ARG A 1 88 ? 0.506 -20.420 -13.276 1.00 49.62 88 ARG A C 1
ATOM 718 O O . ARG A 1 88 ? -0.082 -21.227 -13.993 1.00 49.62 88 ARG A O 1
ATOM 725 N N . ARG A 1 89 ? 0.554 -20.579 -11.947 1.00 43.56 89 ARG A N 1
ATOM 726 C CA . ARG A 1 89 ? -0.277 -21.558 -11.221 1.00 43.56 89 ARG A CA 1
ATOM 727 C C . ARG A 1 89 ? -1.619 -20.912 -10.867 1.00 43.56 89 ARG A C 1
ATOM 729 O O . ARG A 1 89 ? -1.655 -19.969 -10.084 1.00 43.56 89 ARG A O 1
ATOM 736 N N . ARG A 1 90 ? -2.728 -21.425 -11.416 1.00 45.19 90 ARG A N 1
ATOM 737 C CA . ARG A 1 90 ? -4.076 -21.093 -10.925 1.00 45.19 90 ARG A CA 1
ATOM 738 C C . ARG A 1 90 ? -4.288 -21.761 -9.566 1.00 45.19 90 ARG A C 1
ATOM 740 O O . ARG A 1 90 ? -4.475 -22.973 -9.504 1.00 45.19 90 ARG A O 1
ATOM 747 N N . ALA A 1 91 ? -4.242 -20.968 -8.506 1.00 53.03 91 ALA A N 1
ATOM 748 C CA . ALA A 1 91 ? -4.894 -21.283 -7.242 1.00 53.03 91 ALA A CA 1
ATOM 749 C C . ALA A 1 91 ? -6.255 -20.573 -7.204 1.00 53.03 91 ALA A C 1
ATOM 751 O O . ALA A 1 91 ? -6.465 -19.603 -7.939 1.00 53.03 91 ALA A O 1
ATOM 752 N N . ASP A 1 92 ? -7.171 -21.061 -6.371 1.00 68.94 92 ASP A N 1
ATOM 753 C CA . ASP A 1 92 ? -8.441 -20.387 -6.104 1.00 68.94 92 ASP A CA 1
ATOM 754 C C . ASP A 1 92 ? -8.206 -18.915 -5.730 1.00 68.94 92 ASP A C 1
ATOM 756 O O . ASP A 1 92 ? -7.248 -18.576 -5.027 1.00 68.94 92 ASP A O 1
ATOM 760 N N . ARG A 1 93 ? -9.070 -18.028 -6.233 1.00 81.38 93 ARG A N 1
ATOM 761 C CA . ARG A 1 93 ? -8.935 -16.579 -6.061 1.00 81.38 93 ARG A CA 1
ATOM 762 C C . ARG A 1 93 ? -8.914 -16.216 -4.577 1.00 81.38 93 ARG A C 1
ATOM 764 O O . ARG A 1 93 ? -9.845 -16.531 -3.835 1.00 81.38 93 ARG A O 1
ATOM 771 N N . LEU A 1 94 ? -7.848 -15.543 -4.142 1.00 85.88 94 LEU A N 1
ATOM 772 C CA . LEU A 1 94 ? -7.647 -15.254 -2.723 1.00 85.88 94 LEU A CA 1
ATOM 773 C C . LEU A 1 94 ? -8.606 -14.142 -2.247 1.00 85.88 94 LEU A C 1
ATOM 775 O O . LEU A 1 94 ? -8.845 -13.184 -2.990 1.00 85.88 94 LEU A O 1
ATOM 779 N N . PRO A 1 95 ? -9.146 -14.219 -1.012 1.00 88.81 95 PRO A N 1
ATOM 780 C CA . PRO A 1 95 ? -10.113 -13.237 -0.515 1.00 88.81 95 PRO A CA 1
ATOM 781 C C . PRO A 1 95 ? -9.563 -11.808 -0.453 1.00 88.81 95 PRO A C 1
ATOM 783 O O . PRO A 1 95 ? -10.264 -10.857 -0.791 1.00 88.81 95 PRO A O 1
ATOM 7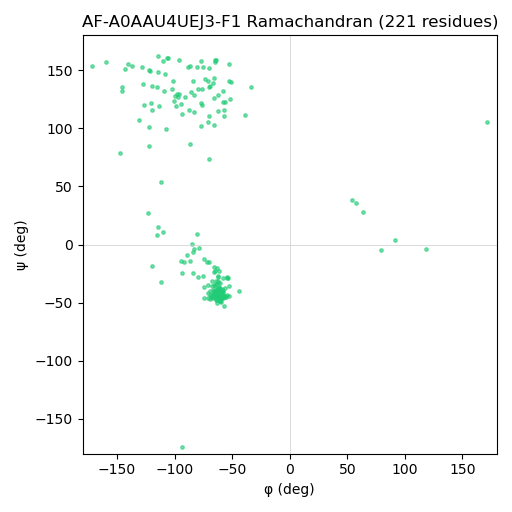86 N N . THR A 1 96 ? -8.310 -11.654 -0.025 1.00 93.62 96 THR A N 1
ATOM 787 C CA . THR A 1 96 ? -7.640 -10.361 0.142 1.00 93.62 96 THR A CA 1
ATOM 788 C C . THR A 1 96 ? -6.186 -10.448 -0.304 1.00 93.62 96 THR A C 1
ATOM 790 O O . THR A 1 96 ? -5.581 -11.521 -0.305 1.00 93.62 96 THR A O 1
ATOM 793 N N . GLY A 1 97 ? -5.613 -9.311 -0.690 1.00 95.94 97 GLY A N 1
ATOM 794 C CA . GLY A 1 97 ? -4.214 -9.224 -1.093 1.00 95.94 97 GLY A CA 1
ATOM 795 C C . GLY A 1 97 ? -3.771 -7.788 -1.298 1.00 95.94 97 GLY A C 1
ATOM 796 O O . GLY A 1 97 ? -4.591 -6.921 -1.599 1.00 95.94 97 GLY A O 1
ATOM 797 N N . VAL A 1 98 ? -2.478 -7.547 -1.124 1.00 98.25 98 VAL A N 1
ATOM 798 C CA . VAL A 1 98 ? -1.865 -6.241 -1.361 1.00 98.25 98 VAL A CA 1
ATOM 799 C C . VAL A 1 98 ? -1.562 -6.115 -2.846 1.00 98.25 98 VAL A C 1
ATOM 801 O O . VAL A 1 98 ? -0.928 -7.003 -3.413 1.00 98.25 98 VAL A O 1
ATOM 804 N N . LEU A 1 99 ? -2.000 -5.027 -3.474 1.00 98.25 99 LEU A N 1
ATOM 805 C CA . LEU A 1 99 ? -1.536 -4.679 -4.812 1.00 98.25 99 LEU A CA 1
ATOM 806 C C . LEU A 1 99 ? -0.240 -3.885 -4.702 1.00 98.25 99 LEU A C 1
ATOM 808 O O . LEU A 1 99 ? -0.157 -2.902 -3.965 1.00 98.25 99 LEU A O 1
ATOM 812 N N . ASP A 1 100 ? 0.744 -4.294 -5.485 1.00 97.38 100 ASP A N 1
ATOM 813 C CA . ASP A 1 100 ? 1.901 -3.474 -5.795 1.00 97.38 100 ASP A CA 1
ATOM 814 C C . ASP A 1 100 ? 1.483 -2.231 -6.610 1.00 97.38 100 ASP A C 1
ATOM 816 O O . ASP A 1 100 ? 0.450 -2.218 -7.291 1.00 97.38 100 ASP A O 1
ATOM 820 N N . THR A 1 101 ? 2.297 -1.179 -6.578 1.00 96.62 101 THR A N 1
ATOM 821 C CA . THR A 1 101 ? 2.057 0.091 -7.272 1.00 96.62 101 THR A CA 1
ATOM 822 C C . THR A 1 101 ? 1.938 -0.100 -8.782 1.00 96.62 101 THR A C 1
ATOM 824 O O . THR A 1 101 ? 1.045 0.484 -9.400 1.00 96.62 101 THR A O 1
ATOM 827 N N . CYS A 1 102 ? 2.775 -0.966 -9.368 1.00 94.81 102 CYS A N 1
ATOM 828 C CA . CYS A 1 102 ? 2.697 -1.329 -10.788 1.00 94.81 102 CYS A CA 1
ATOM 829 C C . CYS A 1 102 ? 1.326 -1.922 -11.150 1.00 94.81 102 CYS A C 1
ATOM 831 O O . CYS A 1 102 ? 0.685 -1.515 -12.117 1.00 94.81 102 CYS A O 1
ATOM 833 N N . THR A 1 103 ? 0.827 -2.821 -10.301 1.00 96.38 103 THR A N 1
ATOM 834 C CA . THR A 1 103 ? -0.459 -3.499 -10.480 1.00 96.38 103 THR A CA 1
ATOM 835 C C . THR A 1 103 ? -1.610 -2.514 -10.346 1.00 96.38 103 THR A C 1
ATOM 837 O O . THR A 1 103 ? -2.531 -2.537 -11.159 1.00 96.38 103 THR A O 1
ATOM 840 N N . TYR A 1 104 ? -1.550 -1.617 -9.356 1.00 97.75 104 TYR A N 1
ATOM 841 C CA . TYR A 1 104 ? -2.561 -0.580 -9.154 1.00 97.75 104 TYR A CA 1
ATOM 842 C C . TYR A 1 104 ? -2.686 0.357 -10.367 1.00 97.75 104 TYR A C 1
ATOM 844 O O . TYR A 1 104 ? -3.793 0.635 -10.838 1.00 97.75 104 TYR A O 1
ATOM 852 N N . ILE A 1 105 ? -1.560 0.835 -10.904 1.00 96.12 105 ILE A N 1
ATOM 853 C CA . ILE A 1 105 ? -1.551 1.754 -12.052 1.00 96.12 105 ILE A CA 1
ATOM 854 C C . ILE A 1 105 ? -2.207 1.106 -13.273 1.00 96.12 105 ILE A C 1
ATOM 856 O O . ILE A 1 105 ? -3.103 1.712 -13.886 1.00 96.12 105 ILE A O 1
ATOM 860 N N . ASP A 1 106 ? -1.860 -0.156 -13.516 1.00 95.50 106 ASP A N 1
ATOM 861 C CA . ASP A 1 106 ? -2.311 -0.947 -14.655 1.00 95.50 106 ASP A CA 1
ATOM 862 C C . ASP A 1 106 ? -3.661 -1.641 -14.469 1.00 95.50 106 ASP A C 1
ATOM 864 O O . ASP A 1 106 ? -4.125 -2.285 -15.409 1.00 95.50 106 ASP A O 1
ATOM 868 N N . LEU A 1 107 ? -4.339 -1.487 -13.322 1.00 95.38 107 LEU A N 1
ATOM 869 C CA . LEU A 1 107 ? -5.601 -2.179 -13.004 1.00 95.38 107 LEU A CA 1
ATOM 870 C C . LEU A 1 107 ? -6.612 -2.205 -14.160 1.00 95.38 107 LEU A C 1
ATOM 872 O O . LEU A 1 107 ? -7.249 -3.225 -14.390 1.00 95.38 107 LEU A O 1
ATOM 876 N N . GLY A 1 108 ? -6.751 -1.115 -14.921 1.00 94.12 108 GLY A N 1
ATOM 877 C CA . GLY A 1 108 ? -7.705 -1.038 -16.037 1.00 94.12 108 GLY A CA 1
ATOM 878 C C . GLY A 1 108 ? -7.441 -2.052 -17.162 1.00 94.12 108 GLY A C 1
ATOM 879 O O . GLY A 1 108 ? -8.365 -2.414 -17.894 1.00 94.12 108 GLY A O 1
ATOM 880 N N . THR A 1 109 ? -6.202 -2.534 -17.269 1.00 93.50 109 THR A N 1
ATOM 881 C CA . THR A 1 109 ? -5.730 -3.502 -18.270 1.00 93.50 109 THR A CA 1
ATOM 882 C C . THR A 1 109 ? -5.821 -4.955 -17.797 1.00 93.50 109 THR A C 1
ATOM 884 O O . THR A 1 109 ? -5.759 -5.869 -18.616 1.00 93.50 109 THR A O 1
ATOM 887 N N . LEU A 1 110 ? -5.994 -5.184 -16.492 1.00 93.69 110 LEU A N 1
ATOM 888 C CA . LEU A 1 110 ? -5.939 -6.514 -15.894 1.00 93.69 110 LEU A CA 1
ATOM 889 C C . LEU A 1 110 ? -7.297 -7.227 -15.945 1.00 93.69 110 LEU A C 1
ATOM 891 O O . LEU A 1 110 ? -8.370 -6.614 -15.956 1.00 93.69 110 LEU A O 1
ATOM 895 N N . ASN A 1 111 ? -7.245 -8.560 -15.946 1.00 92.75 111 ASN A N 1
ATOM 896 C CA . ASN A 1 111 ? -8.421 -9.394 -15.719 1.00 92.75 111 ASN A CA 1
ATOM 897 C C . ASN A 1 111 ? -8.748 -9.406 -14.209 1.00 92.75 111 ASN A C 1
ATOM 899 O O . ASN A 1 111 ? -7.896 -9.850 -13.438 1.00 92.75 111 ASN A O 1
ATOM 903 N N . PRO A 1 112 ? -9.955 -8.993 -13.767 1.00 92.94 112 PRO A N 1
ATOM 904 C CA . PRO A 1 112 ? -10.331 -9.010 -12.349 1.00 92.94 112 PRO A CA 1
ATOM 905 C C . PRO A 1 112 ? -10.180 -10.372 -11.660 1.00 92.94 112 PRO A C 1
ATOM 907 O O . PRO A 1 112 ? -9.893 -10.421 -10.470 1.00 92.94 112 PRO A O 1
ATOM 910 N N . GLU A 1 113 ? -10.320 -11.476 -12.398 1.00 91.25 113 GLU A N 1
ATOM 911 C CA . GLU A 1 113 ? -10.164 -12.829 -11.842 1.00 91.25 113 GLU A CA 1
ATOM 912 C C . GLU A 1 113 ? -8.713 -13.190 -11.499 1.00 91.25 113 GLU A C 1
ATOM 914 O O . GLU A 1 113 ? -8.470 -14.156 -10.780 1.00 91.25 113 GLU A O 1
ATOM 919 N N . ALA A 1 114 ? -7.739 -12.425 -12.000 1.00 91.25 114 ALA A N 1
ATOM 920 C CA . ALA A 1 114 ? -6.336 -12.559 -11.616 1.00 91.25 114 ALA A CA 1
ATOM 921 C C . ALA A 1 114 ? -5.998 -11.782 -10.328 1.00 91.25 114 ALA A C 1
ATOM 923 O O . ALA A 1 114 ? -4.882 -11.888 -9.831 1.00 91.25 114 ALA A O 1
ATOM 924 N N . LEU A 1 115 ? -6.939 -11.000 -9.791 1.00 94.88 115 LEU A N 1
ATOM 925 C CA . LEU A 1 115 ? -6.765 -10.131 -8.625 1.00 94.88 115 LEU A CA 1
ATOM 926 C C . LEU A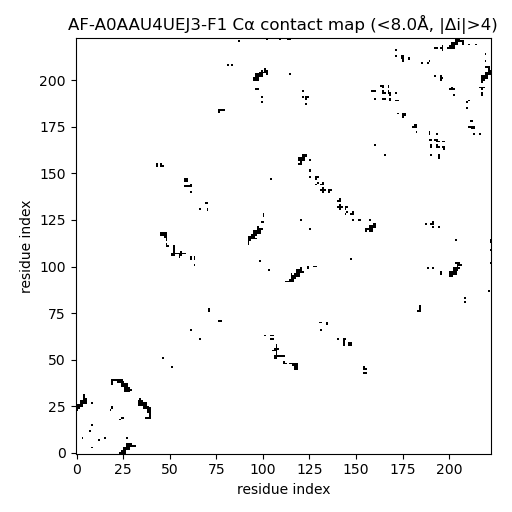 1 115 ? -7.472 -10.720 -7.391 1.00 94.88 115 LEU A C 1
ATOM 928 O O . LEU A 1 115 ? -8.396 -11.525 -7.538 1.00 94.88 115 LEU A O 1
ATOM 932 N N . PRO A 1 116 ? -7.113 -10.309 -6.159 1.00 94.50 116 PRO A N 1
ATOM 933 C CA . PRO A 1 116 ? -7.848 -10.744 -4.974 1.00 94.50 116 PRO A CA 1
ATOM 934 C C . PRO A 1 116 ? -9.294 -10.227 -5.009 1.00 94.50 116 PRO A C 1
ATOM 936 O O . PRO A 1 116 ? -9.602 -9.246 -5.686 1.00 94.50 116 PRO A O 1
ATOM 939 N N . VAL A 1 117 ? -10.203 -10.861 -4.265 1.00 91.19 117 VAL A N 1
ATOM 940 C CA . VAL A 1 117 ? -11.610 -10.413 -4.208 1.00 91.19 117 VAL A CA 1
ATOM 941 C C . VAL A 1 117 ? -11.705 -8.981 -3.670 1.00 91.19 117 VAL A C 1
ATOM 943 O O . VAL A 1 117 ? -12.378 -8.140 -4.266 1.00 91.19 117 VAL A O 1
ATOM 946 N N . ALA A 1 118 ? -10.990 -8.692 -2.581 1.00 92.56 118 ALA A N 1
ATOM 947 C CA . ALA A 1 118 ? -10.878 -7.367 -1.981 1.00 92.56 118 ALA A CA 1
ATOM 948 C C . ALA A 1 118 ? -9.402 -6.926 -1.921 1.00 92.56 118 ALA A C 1
ATOM 950 O O . ALA A 1 118 ? -8.660 -7.377 -1.040 1.00 92.56 118 ALA A O 1
ATOM 951 N N . PRO A 1 119 ? -8.961 -6.064 -2.852 1.00 96.50 119 PRO A N 1
ATOM 952 C CA . PRO A 1 119 ? -7.598 -5.549 -2.854 1.00 96.50 119 PRO A CA 1
ATOM 953 C C . PRO A 1 119 ? -7.317 -4.573 -1.705 1.00 96.50 119 PRO A C 1
ATOM 955 O O . PRO A 1 119 ? -8.207 -3.860 -1.246 1.00 96.50 119 PRO A O 1
ATOM 958 N N . GLU A 1 120 ? -6.056 -4.516 -1.287 1.00 96.94 120 GLU A N 1
ATOM 959 C CA . GLU A 1 120 ? -5.507 -3.562 -0.322 1.00 96.94 120 GLU A CA 1
ATOM 960 C C . GLU A 1 120 ? -4.351 -2.785 -0.964 1.00 96.94 120 GLU A C 1
ATOM 962 O O . GLU A 1 120 ? -3.628 -3.325 -1.804 1.00 96.94 120 GLU A O 1
ATOM 967 N N . LEU A 1 121 ? -4.135 -1.543 -0.526 1.00 97.56 121 LEU A N 1
ATOM 968 C CA . LEU A 1 121 ? -2.940 -0.760 -0.855 1.00 97.56 121 LEU A CA 1
ATOM 969 C C . LEU A 1 121 ? -2.107 -0.498 0.395 1.00 97.56 121 LEU A C 1
ATOM 971 O O . LEU A 1 121 ? -2.593 -0.589 1.522 1.00 97.56 121 LEU A O 1
ATOM 975 N N . THR A 1 122 ? -0.848 -0.127 0.190 1.00 98.56 122 THR A N 1
ATOM 976 C CA . THR A 1 122 ? 0.053 0.281 1.270 1.00 98.56 122 THR A CA 1
ATOM 977 C C . THR A 1 122 ? 0.278 1.789 1.27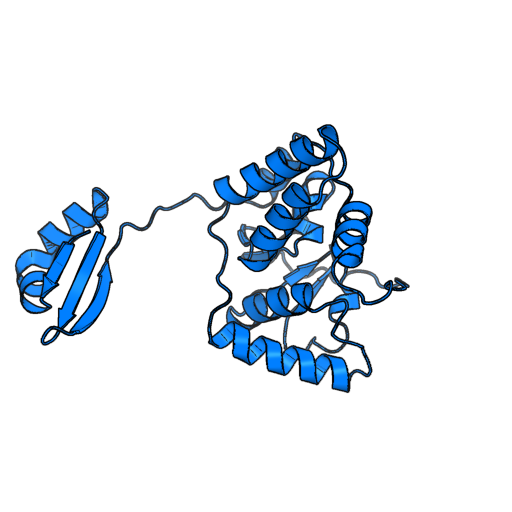4 1.00 98.56 122 THR A C 1
ATOM 979 O O . THR A 1 122 ? 0.093 2.473 0.264 1.00 98.56 122 THR A O 1
ATOM 982 N N . ALA A 1 123 ? 0.737 2.322 2.406 1.00 98.31 123 ALA A N 1
ATOM 983 C CA . ALA A 1 123 ? 1.158 3.718 2.504 1.00 98.31 123 ALA A CA 1
ATOM 984 C C . ALA A 1 123 ? 2.351 4.015 1.577 1.00 98.31 123 ALA A C 1
ATOM 986 O O . ALA A 1 123 ? 2.495 5.137 1.097 1.00 98.31 123 ALA A O 1
ATOM 987 N N . VAL A 1 124 ? 3.164 2.996 1.282 1.00 98.19 124 VAL A N 1
ATOM 988 C CA . VAL A 1 124 ? 4.286 3.074 0.340 1.00 98.19 124 VAL A CA 1
ATOM 989 C C . VAL A 1 124 ? 3.767 3.290 -1.082 1.00 98.19 124 VAL A C 1
ATOM 991 O O . VAL A 1 124 ? 4.215 4.218 -1.745 1.00 98.19 124 VAL A O 1
ATOM 994 N N . THR A 1 125 ? 2.743 2.543 -1.508 1.00 98.06 125 THR A N 1
ATOM 995 C CA . THR A 1 125 ? 2.073 2.753 -2.804 1.00 98.06 125 THR A CA 1
ATOM 996 C C . THR A 1 125 ? 1.505 4.165 -2.928 1.00 98.06 125 THR A C 1
ATOM 998 O O . THR A 1 125 ? 1.684 4.828 -3.948 1.00 98.06 125 THR A O 1
ATOM 1001 N N . LEU A 1 126 ? 0.868 4.679 -1.869 1.00 97.75 126 LEU A N 1
ATOM 1002 C CA . LEU A 1 126 ? 0.367 6.053 -1.866 1.00 97.75 126 LEU A CA 1
ATOM 1003 C C . LEU A 1 126 ? 1.505 7.082 -1.981 1.00 97.75 126 LEU A C 1
ATOM 1005 O O . LEU A 1 126 ? 1.374 8.060 -2.720 1.00 97.75 126 LEU A O 1
ATOM 1009 N N . ALA A 1 127 ? 2.624 6.857 -1.289 1.00 96.88 127 ALA A N 1
ATOM 1010 C CA . ALA A 1 127 ? 3.807 7.708 -1.386 1.00 96.88 127 ALA A CA 1
ATOM 1011 C C . ALA A 1 127 ? 4.400 7.704 -2.805 1.00 96.88 127 ALA A C 1
ATOM 1013 O O . ALA A 1 127 ? 4.780 8.761 -3.310 1.00 96.88 127 ALA A O 1
ATOM 1014 N N . GLU A 1 128 ? 4.428 6.554 -3.483 1.00 96.00 128 GLU A N 1
ATOM 1015 C CA . GLU A 1 128 ? 4.885 6.465 -4.872 1.00 96.00 128 GLU A CA 1
ATOM 1016 C C . GLU A 1 128 ? 3.988 7.241 -5.838 1.00 96.00 128 GLU A C 1
ATOM 1018 O O . GLU A 1 128 ? 4.505 7.969 -6.685 1.00 96.00 128 GLU A O 1
ATOM 1023 N N . LEU A 1 129 ? 2.663 7.164 -5.675 1.00 97.00 129 LEU A N 1
ATOM 1024 C CA . LEU A 1 129 ? 1.714 7.945 -6.475 1.00 97.00 129 LEU A CA 1
ATOM 1025 C C . LEU A 1 129 ? 1.869 9.455 -6.238 1.00 97.00 129 LEU A C 1
ATOM 1027 O O . LEU A 1 129 ? 1.862 10.235 -7.190 1.00 97.00 129 LEU A O 1
ATOM 1031 N N . GLN A 1 130 ? 2.053 9.886 -4.985 1.00 96.62 130 GLN A N 1
ATOM 1032 C CA . GLN A 1 130 ? 2.314 11.297 -4.681 1.00 96.62 130 GLN A CA 1
ATOM 1033 C C . GLN A 1 130 ? 3.632 11.780 -5.288 1.00 96.62 130 GLN A C 1
ATOM 1035 O O . GLN A 1 130 ? 3.673 12.845 -5.907 1.00 96.62 130 GLN A O 1
ATOM 1040 N N . ARG A 1 131 ? 4.697 10.980 -5.167 1.00 94.62 131 ARG A N 1
ATOM 1041 C CA . ARG A 1 131 ? 5.989 11.257 -5.803 1.00 94.62 131 ARG A CA 1
ATOM 1042 C C . ARG A 1 131 ? 5.831 11.389 -7.317 1.00 94.62 131 ARG A C 1
ATOM 1044 O O . ARG A 1 131 ? 6.315 12.359 -7.891 1.00 94.62 131 ARG A O 1
ATOM 1051 N N . ALA A 1 132 ? 5.102 10.475 -7.953 1.00 92.94 132 ALA A N 1
ATOM 1052 C CA . ALA A 1 132 ? 4.852 10.512 -9.389 1.00 92.94 132 ALA A CA 1
ATOM 1053 C C . ALA A 1 132 ? 4.172 11.817 -9.837 1.00 92.94 132 ALA A C 1
ATOM 1055 O O . ALA A 1 132 ? 4.552 12.390 -10.860 1.00 92.94 132 ALA A O 1
ATOM 1056 N N . VAL A 1 133 ? 3.197 12.319 -9.071 1.00 96.25 133 VAL A N 1
ATOM 1057 C CA . VAL A 1 133 ? 2.559 13.625 -9.321 1.00 96.25 133 VAL A CA 1
ATOM 1058 C C . VAL A 1 133 ? 3.559 14.773 -9.177 1.00 96.25 133 VAL A C 1
ATOM 1060 O O . VAL A 1 133 ? 3.606 15.660 -10.032 1.00 96.25 133 VAL A O 1
ATOM 1063 N N . ALA A 1 134 ? 4.361 14.761 -8.110 1.00 94.56 134 ALA A N 1
ATOM 1064 C CA . ALA A 1 134 ? 5.345 15.806 -7.842 1.00 94.56 134 ALA A CA 1
ATOM 1065 C C . ALA A 1 134 ? 6.407 15.899 -8.952 1.00 94.56 134 ALA A C 1
ATOM 1067 O O . ALA A 1 134 ? 6.809 16.999 -9.326 1.00 94.56 134 ALA A O 1
ATOM 1068 N N . MET A 1 135 ? 6.809 14.754 -9.508 1.00 92.00 135 MET A N 1
ATOM 1069 C CA . MET A 1 135 ? 7.891 14.641 -10.492 1.00 92.00 135 MET A CA 1
ATOM 1070 C C . MET A 1 135 ? 7.449 14.787 -11.952 1.00 92.00 135 MET A C 1
ATOM 1072 O O . MET A 1 135 ? 8.300 14.889 -12.831 1.00 92.00 135 MET A O 1
ATOM 1076 N N . ALA A 1 136 ? 6.144 14.820 -12.232 1.00 93.56 136 ALA A N 1
ATOM 1077 C CA . ALA A 1 136 ? 5.636 14.935 -13.596 1.00 93.56 136 ALA A CA 1
ATOM 1078 C C . ALA A 1 136 ? 6.193 16.182 -14.310 1.00 93.56 136 ALA A C 1
ATOM 1080 O O . ALA A 1 136 ? 6.009 17.312 -13.850 1.00 93.56 136 ALA A O 1
ATOM 1081 N N . LYS A 1 137 ? 6.864 15.991 -15.449 1.00 90.62 137 LYS A N 1
ATOM 1082 C CA . LYS A 1 137 ? 7.532 17.085 -16.176 1.00 90.62 137 LYS A CA 1
ATOM 1083 C C . LYS A 1 137 ? 6.524 17.978 -16.909 1.00 90.62 137 LYS A C 1
ATOM 1085 O O . LYS A 1 137 ? 6.671 19.199 -16.900 1.00 90.62 137 LYS A O 1
ATOM 1090 N N . ASP A 1 138 ? 5.457 17.401 -17.459 1.00 93.69 138 ASP A N 1
ATOM 1091 C CA . ASP A 1 138 ? 4.419 18.132 -18.184 1.00 93.69 138 ASP A CA 1
ATOM 1092 C C . ASP A 1 138 ? 3.063 18.180 -17.436 1.00 93.69 138 ASP A C 1
ATOM 1094 O O . ASP A 1 138 ? 2.778 17.355 -16.557 1.00 93.69 138 ASP A O 1
ATOM 1098 N N . PRO A 1 139 ? 2.199 19.167 -17.746 1.00 95.31 139 PRO A N 1
ATOM 1099 C CA . PRO A 1 139 ? 0.897 19.307 -17.094 1.00 95.31 139 PRO A CA 1
ATOM 1100 C C . PRO A 1 139 ? -0.077 18.148 -17.341 1.00 95.31 139 PRO A C 1
ATOM 1102 O O . PRO A 1 139 ? -0.884 17.858 -16.458 1.00 95.31 139 PRO A O 1
ATOM 1105 N N . ALA A 1 140 ? -0.019 17.488 -18.502 1.00 95.12 140 ALA A N 1
ATOM 1106 C CA . ALA A 1 140 ? -0.957 16.424 -18.853 1.00 95.12 140 ALA A CA 1
ATOM 1107 C C . ALA A 1 140 ? -0.650 15.139 -18.070 1.00 95.12 140 ALA A C 1
ATOM 1109 O O . ALA A 1 140 ? -1.549 14.577 -17.442 1.00 95.12 140 ALA A O 1
ATOM 1110 N N . ALA A 1 141 ? 0.622 14.736 -18.000 1.00 94.56 141 ALA A N 1
ATOM 1111 C CA . ALA A 1 141 ? 1.067 13.632 -17.154 1.00 94.56 141 ALA A CA 1
ATOM 1112 C C . ALA A 1 141 ? 0.761 13.903 -15.675 1.00 94.56 141 ALA A C 1
ATOM 1114 O O . ALA A 1 141 ? 0.299 13.011 -14.962 1.00 94.56 141 ALA A O 1
ATOM 1115 N N . ARG A 1 142 ? 0.947 15.147 -15.208 1.00 96.75 142 ARG A N 1
ATOM 1116 C CA . ARG A 1 142 ? 0.587 15.532 -13.835 1.00 96.75 142 ARG A CA 1
ATOM 1117 C C . ARG A 1 142 ? -0.908 15.361 -13.571 1.00 96.75 142 ARG A C 1
ATOM 1119 O O . ARG A 1 142 ? -1.263 14.803 -12.538 1.00 96.75 142 ARG A O 1
ATOM 1126 N N . ALA A 1 143 ? -1.770 15.815 -14.483 1.00 97.19 143 ALA A N 1
ATOM 1127 C CA . ALA A 1 143 ? -3.220 15.663 -14.357 1.00 97.19 143 ALA A CA 1
ATOM 1128 C C . ALA A 1 143 ? -3.630 14.182 -14.299 1.00 97.19 143 ALA A C 1
ATOM 1130 O O . ALA A 1 143 ? -4.307 13.776 -13.356 1.00 97.19 143 ALA A O 1
ATOM 1131 N N . ALA A 1 144 ? -3.119 13.357 -15.217 1.00 96.56 144 ALA A N 1
ATOM 1132 C CA . ALA A 1 144 ? -3.372 11.916 -15.236 1.00 96.56 144 ALA A CA 1
ATOM 1133 C C . ALA A 1 144 ? -2.943 11.219 -13.929 1.00 96.56 144 ALA A C 1
ATOM 1135 O O . ALA A 1 144 ? -3.693 10.429 -13.350 1.00 96.56 144 ALA A O 1
ATOM 1136 N N . ARG A 1 145 ? -1.750 11.547 -13.416 1.00 97.25 145 ARG A N 1
ATOM 1137 C CA . ARG A 1 145 ? -1.238 11.005 -12.147 1.00 97.25 145 ARG A CA 1
ATOM 1138 C C . ARG A 1 145 ? -2.044 11.499 -10.941 1.00 97.25 145 ARG A C 1
ATOM 1140 O O . ARG A 1 145 ? -2.271 10.721 -10.017 1.00 97.25 145 ARG A O 1
ATOM 1147 N N . MET A 1 146 ? -2.522 12.749 -10.953 1.00 97.69 146 MET A N 1
ATOM 1148 C CA . MET A 1 146 ? -3.408 13.277 -9.907 1.00 97.69 146 MET A CA 1
ATOM 1149 C C . MET A 1 146 ? -4.746 12.542 -9.871 1.00 97.69 146 MET A C 1
ATOM 1151 O O . MET A 1 146 ? -5.231 12.243 -8.784 1.00 97.69 146 MET A O 1
ATOM 1155 N N . GLU A 1 147 ? -5.321 12.196 -11.024 1.00 97.44 147 GLU A N 1
ATOM 1156 C CA . GLU A 1 147 ? -6.553 11.401 -11.076 1.00 97.44 147 GLU A CA 1
ATOM 1157 C C . GLU A 1 147 ? -6.347 9.987 -10.508 1.00 97.44 147 GLU A C 1
ATOM 1159 O O . GLU A 1 147 ? -7.152 9.524 -9.697 1.00 97.44 147 GLU A O 1
ATOM 1164 N N . LYS A 1 148 ? -5.229 9.323 -10.841 1.00 97.06 148 LYS A N 1
ATOM 1165 C CA . LYS A 1 148 ? -4.864 8.010 -10.268 1.00 97.06 148 LYS A CA 1
ATOM 1166 C C . LYS A 1 148 ? -4.652 8.065 -8.753 1.00 97.06 148 LYS A C 1
ATOM 1168 O O . LYS A 1 148 ? -5.111 7.171 -8.037 1.00 97.06 148 LYS A O 1
ATOM 1173 N N . LEU A 1 149 ? -3.978 9.108 -8.267 1.00 97.69 149 LEU A N 1
ATOM 1174 C CA . LEU A 1 149 ? -3.789 9.371 -6.841 1.00 97.69 149 LEU A CA 1
ATOM 1175 C C . LEU A 1 149 ? -5.128 9.645 -6.140 1.00 97.69 149 LEU A C 1
ATOM 1177 O O . LEU A 1 149 ? -5.390 9.087 -5.077 1.00 97.69 149 LEU A O 1
ATOM 1181 N N . GLY A 1 150 ? -5.985 10.473 -6.740 1.00 96.56 150 GLY A N 1
ATOM 1182 C CA . GLY A 1 150 ? -7.305 10.804 -6.209 1.00 96.56 150 GLY A CA 1
ATOM 1183 C C . GLY A 1 150 ? -8.186 9.567 -6.051 1.00 96.56 150 GLY A C 1
ATOM 1184 O O . GLY A 1 150 ? -8.797 9.386 -4.998 1.00 96.56 150 GLY A O 1
ATOM 1185 N N . ALA A 1 151 ? -8.180 8.674 -7.045 1.00 95.94 151 ALA A N 1
ATOM 1186 C CA . ALA A 1 151 ? -8.857 7.383 -6.958 1.00 95.94 151 ALA A CA 1
ATOM 1187 C C . ALA A 1 151 ? -8.317 6.527 -5.796 1.00 95.94 151 ALA A C 1
ATOM 1189 O O . ALA A 1 151 ? -9.108 5.994 -5.020 1.00 95.94 151 ALA A O 1
ATOM 1190 N N . ALA A 1 152 ? -6.993 6.476 -5.601 1.00 96.00 152 ALA A N 1
ATOM 1191 C CA . ALA A 1 152 ? -6.385 5.693 -4.521 1.00 96.00 152 ALA A CA 1
ATOM 1192 C C . ALA A 1 152 ? -6.826 6.205 -3.140 1.00 96.00 152 ALA A C 1
ATOM 1194 O O . ALA A 1 152 ? -7.231 5.428 -2.278 1.00 96.00 152 ALA A O 1
ATOM 1195 N N . VAL A 1 153 ? -6.789 7.526 -2.943 1.00 94.94 153 VAL A N 1
ATOM 1196 C CA . VAL A 1 153 ? -7.182 8.185 -1.685 1.00 94.94 153 VAL A CA 1
ATOM 1197 C C . VAL A 1 153 ? -8.676 8.015 -1.392 1.00 94.94 153 VAL A C 1
ATOM 1199 O O . VAL A 1 153 ? -9.075 7.902 -0.226 1.00 94.94 153 VAL A O 1
ATOM 1202 N N . ALA A 1 154 ? -9.509 8.007 -2.433 1.00 91.69 154 ALA A N 1
ATOM 1203 C CA . ALA A 1 154 ? -10.945 7.804 -2.299 1.00 91.69 154 ALA A CA 1
ATOM 1204 C C . ALA A 1 154 ? -11.291 6.355 -1.920 1.00 91.69 154 ALA A C 1
ATOM 1206 O O . ALA A 1 154 ? -12.150 6.135 -1.063 1.00 91.69 154 ALA A O 1
ATOM 1207 N N . ASP A 1 155 ? -10.608 5.383 -2.527 1.00 92.50 155 ASP A N 1
ATOM 1208 C CA . ASP A 1 155 ? -10.999 3.973 -2.471 1.00 92.50 155 ASP A CA 1
ATOM 1209 C C . ASP A 1 155 ? -10.322 3.173 -1.352 1.00 92.50 155 ASP A C 1
ATOM 1211 O O . ASP A 1 155 ? -10.896 2.187 -0.882 1.00 92.50 155 ASP A O 1
ATOM 1215 N N . PHE A 1 156 ? -9.151 3.603 -0.876 1.00 93.25 156 PHE A N 1
ATOM 1216 C CA . PHE A 1 156 ? -8.344 2.829 0.068 1.00 93.25 156 PHE A CA 1
ATOM 1217 C C . PHE A 1 156 ? -8.076 3.566 1.381 1.00 93.25 156 PHE A C 1
ATOM 1219 O O . PHE A 1 156 ? -7.984 4.792 1.435 1.00 93.25 156 PHE A O 1
ATOM 1226 N N . ASP A 1 157 ? -7.948 2.780 2.448 1.00 92.44 157 ASP A N 1
ATOM 1227 C CA . ASP A 1 157 ? -7.282 3.167 3.692 1.00 92.44 157 ASP A CA 1
ATOM 1228 C C . ASP A 1 157 ? -5.952 2.394 3.733 1.00 92.44 157 ASP A C 1
ATOM 1230 O O . ASP A 1 157 ? -5.967 1.180 3.955 1.00 92.44 157 ASP A O 1
ATOM 1234 N N . PRO A 1 158 ? -4.824 3.025 3.366 1.00 95.94 158 PRO A N 1
ATOM 1235 C CA . PRO A 1 158 ? -3.597 2.303 3.064 1.00 95.94 158 PRO A CA 1
ATOM 1236 C C . PRO A 1 158 ? -2.968 1.676 4.313 1.00 95.94 158 PRO A C 1
ATOM 1238 O O . PRO A 1 158 ? -2.814 2.322 5.350 1.00 95.94 158 PRO A O 1
ATOM 1241 N N . LEU A 1 159 ? -2.515 0.427 4.187 1.00 97.12 159 LEU A N 1
ATOM 1242 C CA . LEU A 1 159 ? -1.815 -0.283 5.257 1.00 97.12 159 LEU A CA 1
ATOM 1243 C C . LEU A 1 159 ? -0.503 0.445 5.620 1.00 97.12 159 LEU A C 1
ATOM 1245 O O . LEU A 1 159 ? 0.295 0.738 4.721 1.00 97.12 159 LEU A O 1
ATOM 1249 N N . PRO A 1 160 ? -0.252 0.736 6.910 1.00 97.50 160 PRO A N 1
ATOM 1250 C CA . PRO A 1 160 ? 0.892 1.539 7.328 1.00 97.50 160 PRO A CA 1
ATOM 1251 C C . PRO A 1 160 ? 2.209 0.760 7.255 1.00 97.50 160 PRO A C 1
ATOM 1253 O O . PRO A 1 160 ? 2.240 -0.457 7.434 1.00 97.50 160 PRO A O 1
ATOM 1256 N N . PHE A 1 161 ? 3.311 1.489 7.059 1.00 98.19 161 PHE A N 1
ATOM 1257 C CA . PHE A 1 161 ? 4.660 0.987 7.321 1.00 98.19 161 PHE A CA 1
ATOM 1258 C C . PHE A 1 161 ? 5.001 1.235 8.797 1.00 98.19 161 PHE A C 1
ATOM 1260 O O . PHE A 1 161 ? 5.506 2.296 9.162 1.00 98.19 161 PHE A O 1
ATOM 1267 N N . ASP A 1 162 ? 4.618 0.290 9.651 1.00 97.12 162 ASP A N 1
ATOM 1268 C CA . ASP A 1 162 ? 4.794 0.341 11.105 1.00 97.12 162 ASP A CA 1
ATOM 1269 C C . ASP A 1 162 ? 6.095 -0.353 11.565 1.00 97.12 162 ASP A C 1
ATOM 1271 O O . ASP A 1 162 ? 6.941 -0.737 10.755 1.00 97.12 162 ASP A O 1
ATOM 1275 N N . GLY A 1 163 ? 6.297 -0.471 12.883 1.00 97.56 163 GLY A N 1
ATOM 1276 C CA . GLY A 1 163 ? 7.515 -1.055 13.457 1.00 97.56 163 GLY A CA 1
ATOM 1277 C C . GLY A 1 163 ? 7.748 -2.516 13.055 1.00 97.56 163 GLY A C 1
ATOM 1278 O O . GLY A 1 163 ? 8.886 -2.896 12.773 1.00 97.56 163 GLY A O 1
ATOM 1279 N N . ASP A 1 164 ? 6.681 -3.312 12.956 1.00 97.81 164 ASP A N 1
ATOM 1280 C CA . ASP A 1 164 ? 6.771 -4.711 12.531 1.00 97.81 164 ASP A CA 1
ATOM 1281 C C . ASP A 1 164 ? 7.145 -4.798 11.047 1.00 97.81 164 ASP A C 1
ATOM 1283 O O . ASP A 1 164 ? 8.031 -5.573 10.667 1.00 97.81 164 ASP A O 1
ATOM 1287 N N . ALA A 1 165 ? 6.532 -3.958 10.202 1.00 98.44 165 ALA A N 1
ATOM 1288 C CA . ALA A 1 165 ? 6.902 -3.848 8.794 1.00 98.44 165 ALA A CA 1
ATOM 1289 C C . ALA A 1 165 ? 8.360 -3.387 8.622 1.00 98.44 165 ALA A C 1
ATOM 1291 O O . ALA A 1 165 ? 9.079 -3.934 7.787 1.00 98.44 165 ALA A O 1
ATOM 1292 N N . ALA A 1 166 ? 8.837 -2.445 9.439 1.00 98.38 166 ALA A N 1
ATOM 1293 C CA . ALA A 1 166 ? 10.224 -1.985 9.408 1.00 98.38 166 ALA A CA 1
ATOM 1294 C C . ALA A 1 166 ? 11.223 -3.095 9.779 1.00 98.38 166 ALA A C 1
ATOM 1296 O O . ALA A 1 166 ? 12.238 -3.268 9.099 1.00 98.38 166 ALA A O 1
ATOM 1297 N N . ALA A 1 167 ? 10.921 -3.895 10.805 1.00 98.31 167 ALA A N 1
ATOM 1298 C CA . ALA A 1 167 ? 11.733 -5.057 11.160 1.00 98.31 167 ALA A CA 1
ATOM 1299 C C . ALA A 1 167 ? 11.741 -6.101 10.031 1.00 98.31 167 ALA A C 1
ATOM 1301 O O . ALA A 1 167 ? 12.804 -6.590 9.634 1.00 98.31 167 ALA A O 1
ATOM 1302 N N . ARG A 1 168 ? 10.566 -6.393 9.452 1.00 98.25 168 ARG A N 1
ATOM 1303 C CA . ARG A 1 168 ? 10.439 -7.340 8.337 1.00 98.25 168 ARG A CA 1
ATOM 1304 C C . ARG A 1 168 ? 11.179 -6.868 7.090 1.00 98.25 168 ARG A C 1
ATOM 1306 O O . ARG A 1 168 ? 11.814 -7.687 6.432 1.00 98.25 168 ARG A O 1
ATOM 1313 N N . TYR A 1 169 ? 11.158 -5.572 6.793 1.00 98.44 169 TYR A N 1
ATOM 1314 C CA . TYR A 1 169 ? 11.913 -4.977 5.693 1.00 98.44 169 TYR A CA 1
ATOM 1315 C C . TYR A 1 169 ? 13.412 -5.280 5.808 1.00 98.44 169 TYR A C 1
ATOM 1317 O O . TYR A 1 169 ? 14.009 -5.752 4.843 1.00 98.44 169 TYR A O 1
ATOM 1325 N N . GLY A 1 170 ? 14.005 -5.133 6.998 1.00 97.50 170 GLY A N 1
ATOM 1326 C CA . GLY A 1 170 ? 15.403 -5.512 7.237 1.00 97.50 170 GLY A CA 1
ATOM 1327 C C . GLY A 1 170 ? 15.693 -6.988 6.930 1.00 97.50 170 GLY A C 1
ATOM 1328 O O . GLY A 1 170 ? 16.708 -7.307 6.311 1.00 97.50 170 GLY A O 1
ATOM 1329 N N . THR A 1 171 ? 14.775 -7.895 7.284 1.00 97.75 171 THR A N 1
ATOM 1330 C CA . THR A 1 171 ? 14.879 -9.317 6.910 1.00 97.75 171 THR A CA 1
ATOM 1331 C C . THR A 1 171 ? 14.815 -9.519 5.396 1.00 97.75 171 THR A C 1
ATOM 1333 O O . THR A 1 171 ? 15.620 -10.271 4.852 1.00 97.75 171 THR A O 1
ATOM 1336 N N . LEU A 1 172 ? 13.897 -8.846 4.697 1.00 97.62 172 LEU A N 1
ATOM 1337 C CA . LEU A 1 172 ? 13.774 -8.964 3.240 1.00 97.62 172 LEU A CA 1
ATOM 1338 C C . LEU A 1 172 ? 15.011 -8.423 2.509 1.00 97.62 172 LEU A C 1
ATOM 1340 O O . LEU A 1 172 ? 15.441 -9.015 1.519 1.00 97.62 172 LEU A O 1
ATOM 1344 N N . ILE A 1 173 ? 15.631 -7.355 3.019 1.00 97.06 173 ILE A N 1
ATOM 1345 C CA . ILE A 1 173 ? 16.921 -6.854 2.526 1.00 97.06 173 ILE A CA 1
ATOM 1346 C C . ILE A 1 173 ? 18.004 -7.929 2.669 1.00 97.06 173 ILE A C 1
ATOM 1348 O O . ILE A 1 173 ? 18.693 -8.234 1.697 1.00 97.06 173 ILE A O 1
ATOM 1352 N N . ALA A 1 174 ? 18.126 -8.544 3.849 1.00 96.62 174 ALA A N 1
ATOM 1353 C CA . ALA A 1 174 ? 19.106 -9.603 4.088 1.00 96.62 174 ALA A CA 1
ATOM 1354 C C . ALA A 1 174 ? 18.890 -10.820 3.172 1.00 96.62 174 ALA A C 1
ATOM 1356 O O . ALA A 1 174 ? 19.855 -11.337 2.613 1.00 96.62 174 ALA A O 1
ATOM 1357 N N . LEU A 1 175 ? 17.638 -11.241 2.961 1.00 95.88 175 LEU A N 1
ATOM 1358 C CA . LEU A 1 175 ? 17.302 -12.329 2.035 1.00 95.88 175 LEU A CA 1
ATOM 1359 C C . LEU A 1 175 ? 17.620 -11.968 0.578 1.00 95.88 175 LEU A C 1
ATOM 1361 O O . LEU A 1 175 ? 18.164 -12.792 -0.149 1.00 95.88 175 LEU A O 1
ATOM 1365 N N . THR A 1 176 ? 17.358 -10.725 0.169 1.00 94.19 176 THR A N 1
ATOM 1366 C CA . THR A 1 176 ? 17.700 -10.227 -1.174 1.00 94.19 176 THR A CA 1
ATOM 1367 C C . THR A 1 176 ? 19.210 -10.299 -1.420 1.00 94.19 176 THR A C 1
ATOM 1369 O O . THR A 1 176 ? 19.645 -10.781 -2.465 1.00 94.19 176 THR A O 1
ATOM 1372 N N . ILE A 1 177 ? 20.014 -9.876 -0.438 1.00 93.19 177 ILE A N 1
ATOM 1373 C CA . ILE A 1 177 ? 21.480 -9.961 -0.498 1.00 93.19 177 ILE A CA 1
ATOM 1374 C C . ILE A 1 177 ? 21.936 -11.424 -0.518 1.00 93.19 177 ILE A C 1
ATOM 1376 O O . ILE A 1 177 ? 22.789 -11.782 -1.323 1.00 93.19 177 ILE A O 1
ATOM 1380 N N . ALA A 1 178 ? 21.351 -12.284 0.323 1.00 93.56 178 ALA A N 1
ATOM 1381 C CA . ALA A 1 178 ? 21.659 -13.715 0.351 1.00 93.56 178 ALA A CA 1
ATOM 1382 C C . ALA A 1 178 ? 21.315 -14.422 -0.974 1.00 93.56 178 ALA A C 1
ATOM 1384 O O . ALA A 1 178 ? 21.968 -15.395 -1.342 1.00 93.56 178 ALA A O 1
ATOM 1385 N N . ALA A 1 179 ? 20.337 -13.900 -1.716 1.00 91.88 179 ALA A N 1
ATOM 1386 C CA . ALA A 1 179 ? 20.003 -14.322 -3.072 1.00 91.88 179 ALA A CA 1
ATOM 1387 C C . ALA A 1 179 ? 20.924 -13.713 -4.156 1.00 91.88 179 ALA A C 1
ATOM 1389 O O . ALA A 1 179 ? 20.641 -13.862 -5.342 1.00 91.88 179 ALA A O 1
ATOM 1390 N N . ASN A 1 180 ? 22.017 -13.036 -3.775 1.00 91.81 180 ASN A N 1
ATOM 1391 C CA . ASN A 1 180 ? 22.952 -12.326 -4.658 1.00 91.81 180 ASN A CA 1
ATOM 1392 C C . ASN A 1 180 ? 22.292 -11.242 -5.528 1.00 91.81 180 ASN A C 1
ATOM 1394 O O . ASN A 1 180 ? 22.684 -11.029 -6.675 1.00 91.81 180 ASN A O 1
ATOM 1398 N N . ARG A 1 181 ? 21.283 -10.544 -4.994 1.00 91.88 181 ARG A N 1
ATOM 1399 C CA . ARG A 1 181 ? 20.600 -9.441 -5.682 1.00 91.88 181 ARG A CA 1
ATOM 1400 C C . ARG A 1 181 ? 20.849 -8.116 -4.955 1.00 91.88 181 ARG A C 1
ATOM 1402 O O . ARG A 1 181 ? 20.948 -8.078 -3.732 1.00 91.88 181 ARG A O 1
ATOM 1409 N N . ASP A 1 182 ? 20.894 -7.008 -5.697 1.00 88.31 182 ASP A N 1
ATOM 1410 C CA . ASP A 1 182 ? 21.073 -5.668 -5.115 1.00 88.31 182 ASP A CA 1
ATOM 1411 C C . ASP A 1 182 ? 19.740 -5.090 -4.616 1.00 88.31 182 ASP A C 1
ATOM 1413 O O . ASP A 1 182 ? 18.878 -4.813 -5.448 1.00 88.31 182 ASP A O 1
ATOM 1417 N N . PRO A 1 183 ? 19.520 -4.876 -3.310 1.00 89.12 183 PRO A N 1
ATOM 1418 C CA . PRO A 1 183 ? 18.250 -4.361 -2.802 1.00 89.12 183 PRO A CA 1
ATOM 1419 C C . PRO A 1 183 ? 17.913 -2.918 -3.221 1.00 89.12 183 PRO A C 1
ATOM 1421 O O . PRO A 1 183 ? 16.743 -2.539 -3.150 1.00 89.12 183 PRO A O 1
ATOM 1424 N N . ARG A 1 184 ? 18.883 -2.097 -3.649 1.00 88.31 184 ARG A N 1
ATOM 1425 C CA . ARG A 1 184 ? 18.688 -0.646 -3.861 1.00 88.31 184 ARG A CA 1
ATOM 1426 C C . ARG A 1 184 ? 17.606 -0.291 -4.899 1.00 88.31 184 ARG A C 1
ATOM 1428 O O . ARG A 1 184 ? 16.758 0.549 -4.564 1.00 88.31 184 ARG A O 1
ATOM 1435 N N . PRO A 1 185 ? 17.537 -0.938 -6.082 1.00 85.81 185 PRO A N 1
ATOM 1436 C CA . PRO A 1 185 ? 16.510 -0.642 -7.090 1.00 85.81 185 PRO A CA 1
ATOM 1437 C C . PRO A 1 185 ? 15.098 -1.093 -6.680 1.00 85.81 185 PRO A C 1
ATOM 1439 O O . PRO A 1 185 ? 14.106 -0.669 -7.266 1.00 85.81 185 PRO A O 1
ATOM 1442 N N . ARG A 1 186 ? 14.993 -1.953 -5.656 1.00 88.81 186 ARG A N 1
ATOM 1443 C CA . ARG A 1 186 ? 13.733 -2.525 -5.153 1.00 88.81 186 ARG A CA 1
ATOM 1444 C C . ARG A 1 186 ? 13.373 -2.087 -3.740 1.00 88.81 186 ARG A C 1
ATOM 1446 O O . ARG A 1 186 ? 12.526 -2.700 -3.105 1.00 88.81 186 ARG A O 1
ATOM 1453 N N . ARG A 1 187 ? 14.013 -1.038 -3.215 1.00 91.75 187 ARG A N 1
ATOM 1454 C CA . ARG A 1 187 ? 13.806 -0.578 -1.829 1.00 91.75 187 ARG A CA 1
ATOM 1455 C C . ARG A 1 187 ? 12.326 -0.350 -1.495 1.00 91.75 187 ARG A C 1
ATOM 1457 O O . ARG A 1 187 ? 11.869 -0.807 -0.456 1.00 91.75 187 ARG A O 1
ATOM 1464 N N . MET A 1 188 ? 11.576 0.291 -2.397 1.00 93.50 188 MET A N 1
ATOM 1465 C CA . MET A 1 188 ? 10.145 0.560 -2.207 1.00 93.50 188 MET A CA 1
ATOM 1466 C C . MET A 1 188 ? 9.322 -0.728 -2.317 1.00 93.50 188 MET A C 1
ATOM 1468 O O . MET A 1 188 ? 8.527 -1.014 -1.424 1.00 93.50 188 MET A O 1
ATOM 1472 N N . ASP A 1 189 ? 9.596 -1.554 -3.331 1.00 95.25 189 ASP A N 1
ATOM 1473 C CA . ASP A 1 189 ? 8.962 -2.866 -3.530 1.00 95.25 189 ASP A CA 1
ATOM 1474 C C . ASP A 1 189 ? 9.114 -3.756 -2.281 1.00 95.25 189 ASP A C 1
ATOM 1476 O O . ASP A 1 189 ? 8.160 -4.366 -1.797 1.00 95.25 189 ASP A O 1
ATOM 1480 N N . LEU A 1 190 ? 10.309 -3.773 -1.683 1.00 97.25 190 LEU A N 1
ATOM 1481 C CA . LEU A 1 190 ? 10.596 -4.515 -0.457 1.00 97.25 190 LEU A CA 1
ATOM 1482 C C . LEU A 1 190 ? 9.861 -3.946 0.766 1.00 97.25 190 LEU A C 1
ATOM 1484 O O . LEU A 1 190 ? 9.496 -4.716 1.654 1.00 97.25 190 LEU A O 1
ATOM 1488 N N . MET A 1 191 ? 9.604 -2.634 0.835 1.00 98.44 191 MET A N 1
ATOM 1489 C CA . MET A 1 191 ? 8.757 -2.058 1.889 1.00 98.44 191 MET A CA 1
ATOM 1490 C C . MET A 1 191 ? 7.288 -2.477 1.716 1.00 98.44 191 MET A C 1
ATOM 1492 O O . MET A 1 191 ? 6.642 -2.827 2.705 1.00 98.44 191 MET A O 1
ATOM 1496 N N . ILE A 1 192 ? 6.772 -2.512 0.480 1.00 98.44 192 ILE A N 1
ATOM 1497 C CA . ILE A 1 192 ? 5.424 -3.026 0.172 1.00 98.44 192 ILE A CA 1
ATOM 1498 C C . ILE A 1 192 ? 5.322 -4.502 0.581 1.00 98.44 192 ILE A C 1
ATOM 1500 O O . ILE A 1 192 ? 4.401 -4.889 1.307 1.00 98.44 192 ILE A O 1
ATOM 1504 N N . ALA A 1 193 ? 6.302 -5.320 0.186 1.00 98.31 193 ALA A N 1
ATOM 1505 C CA . ALA A 1 193 ? 6.369 -6.731 0.553 1.00 98.31 193 ALA A CA 1
ATOM 1506 C C . ALA A 1 193 ? 6.474 -6.946 2.063 1.00 98.31 193 ALA A C 1
ATOM 1508 O O . ALA A 1 193 ? 5.860 -7.875 2.584 1.00 98.31 193 ALA A O 1
ATOM 1509 N N . ALA A 1 194 ? 7.203 -6.095 2.786 1.00 98.62 194 ALA A N 1
ATOM 1510 C CA . ALA A 1 194 ? 7.305 -6.189 4.237 1.00 98.62 194 ALA A CA 1
ATOM 1511 C C . ALA A 1 194 ? 5.943 -5.995 4.920 1.00 98.62 194 ALA A C 1
ATOM 1513 O O . ALA A 1 194 ? 5.588 -6.776 5.804 1.00 98.62 194 ALA A O 1
ATOM 1514 N N . ILE A 1 195 ? 5.155 -5.016 4.463 1.00 98.69 195 ILE A N 1
ATOM 1515 C CA . ILE A 1 195 ? 3.793 -4.776 4.962 1.00 98.69 195 ILE A CA 1
ATOM 1516 C C . ILE A 1 195 ? 2.896 -5.980 4.661 1.00 98.69 195 ILE A C 1
ATOM 1518 O O . ILE A 1 195 ? 2.245 -6.500 5.569 1.00 98.69 195 ILE A O 1
ATOM 1522 N N . ALA A 1 196 ? 2.884 -6.453 3.409 1.00 98.31 196 ALA A N 1
ATOM 1523 C CA . ALA A 1 196 ? 2.091 -7.616 3.003 1.00 98.31 196 ALA A CA 1
ATOM 1524 C C . ALA A 1 196 ? 2.441 -8.849 3.851 1.00 98.31 196 ALA A C 1
ATOM 1526 O O . ALA A 1 196 ? 1.569 -9.528 4.391 1.00 98.31 196 ALA A O 1
ATOM 1527 N N . SER A 1 197 ? 3.736 -9.067 4.051 1.00 98.06 197 SER A N 1
ATOM 1528 C CA . SER A 1 197 ? 4.288 -10.190 4.785 1.00 98.06 197 SER A CA 1
ATOM 1529 C C . SER A 1 197 ? 3.898 -10.216 6.266 1.00 98.06 197 SER A C 1
ATOM 1531 O O . SER A 1 197 ? 3.428 -11.243 6.756 1.00 98.06 197 SER A O 1
ATOM 1533 N N . VAL A 1 198 ? 4.026 -9.093 6.981 1.00 98.00 198 VAL A N 1
ATOM 1534 C CA . VAL A 1 198 ? 3.618 -8.990 8.397 1.00 98.00 198 VAL A CA 1
ATOM 1535 C C . VAL A 1 198 ? 2.116 -9.213 8.563 1.00 98.00 198 VAL A C 1
ATOM 1537 O O . VAL A 1 198 ? 1.673 -9.785 9.555 1.00 98.00 198 VAL A O 1
ATOM 1540 N N . ARG A 1 199 ? 1.323 -8.802 7.570 1.00 96.12 199 ARG A N 1
ATOM 1541 C CA . ARG A 1 199 ? -0.138 -8.951 7.569 1.00 96.12 199 ARG A CA 1
ATOM 1542 C C . ARG A 1 199 ? -0.597 -10.338 7.103 1.00 96.12 199 ARG A C 1
ATOM 1544 O O . ARG A 1 199 ? -1.797 -10.596 7.112 1.00 96.12 199 ARG A O 1
ATOM 1551 N N . GLY A 1 200 ? 0.323 -11.214 6.684 1.00 95.75 200 GLY A N 1
ATOM 1552 C CA . GLY A 1 200 ? -0.002 -12.528 6.124 1.00 95.75 200 GLY A CA 1
ATOM 1553 C C . GLY A 1 200 ? -0.784 -12.448 4.809 1.00 95.75 200 GLY A C 1
ATOM 1554 O O . GLY A 1 200 ? -1.577 -13.339 4.512 1.00 95.75 200 GLY A O 1
ATOM 1555 N N . LEU A 1 201 ? -0.601 -11.368 4.045 1.00 96.75 201 LEU A N 1
ATOM 1556 C CA . LEU A 1 201 ? -1.299 -11.124 2.790 1.00 96.75 201 LEU A CA 1
ATOM 1557 C C . LEU A 1 201 ? -0.396 -11.447 1.589 1.00 96.75 201 LEU A C 1
ATOM 1559 O O . LEU A 1 201 ? 0.792 -11.116 1.610 1.00 96.75 201 LEU A O 1
ATOM 1563 N N . PRO A 1 202 ? -0.946 -12.049 0.521 1.00 96.62 202 PRO A N 1
ATOM 1564 C CA . PRO A 1 202 ? -0.243 -12.181 -0.751 1.00 96.62 202 PRO A CA 1
ATOM 1565 C C . PRO A 1 202 ? -0.001 -10.805 -1.389 1.00 96.62 202 PRO A C 1
ATOM 1567 O O . PRO A 1 202 ? -0.861 -9.920 -1.317 1.00 96.62 202 PRO A O 1
ATOM 1570 N N . LEU A 1 203 ? 1.148 -10.646 -2.042 1.00 97.81 203 LEU A N 1
ATOM 1571 C CA . LEU A 1 203 ? 1.507 -9.479 -2.842 1.00 97.81 203 LEU A CA 1
ATOM 1572 C C . LEU A 1 203 ? 1.256 -9.765 -4.326 1.00 97.81 203 LEU A C 1
ATOM 1574 O O . LEU A 1 203 ? 1.873 -10.662 -4.897 1.00 97.81 203 LEU A O 1
ATOM 1578 N N . TYR A 1 204 ? 0.375 -8.988 -4.946 1.00 97.50 204 TYR A N 1
ATOM 1579 C CA . TYR A 1 204 ? 0.079 -9.044 -6.374 1.00 97.50 204 TYR A CA 1
ATOM 1580 C C . TYR A 1 204 ? 0.937 -8.019 -7.115 1.00 97.50 204 TYR A C 1
ATOM 1582 O O . TYR A 1 204 ? 0.857 -6.826 -6.818 1.00 97.50 204 TYR A O 1
ATOM 1590 N N . THR A 1 205 ? 1.756 -8.472 -8.060 1.00 95.81 205 THR A N 1
ATOM 1591 C CA . THR A 1 205 ? 2.723 -7.625 -8.772 1.00 95.81 205 THR A CA 1
ATOM 1592 C C . THR A 1 205 ? 2.852 -8.022 -10.241 1.00 95.81 205 THR A C 1
ATOM 1594 O O . THR A 1 205 ? 2.700 -9.191 -10.598 1.00 95.81 205 THR A O 1
ATOM 1597 N N . ARG A 1 206 ? 3.185 -7.048 -11.091 1.00 92.94 206 ARG A N 1
ATOM 1598 C CA . ARG A 1 206 ? 3.638 -7.285 -12.468 1.00 92.94 206 ARG A CA 1
ATOM 1599 C C . ARG A 1 206 ? 5.145 -7.532 -12.557 1.00 92.94 206 ARG A C 1
ATOM 1601 O O . ARG A 1 206 ? 5.606 -8.062 -13.556 1.00 92.94 206 ARG A O 1
ATOM 1608 N N . ASN A 1 207 ? 5.891 -7.219 -11.497 1.00 90.69 207 ASN A N 1
ATOM 1609 C CA . ASN A 1 207 ? 7.350 -7.310 -11.440 1.00 90.69 207 ASN A CA 1
ATOM 1610 C C . ASN A 1 207 ? 7.763 -8.434 -10.477 1.00 90.69 207 ASN A C 1
ATOM 1612 O O . ASN A 1 207 ? 8.497 -8.212 -9.517 1.00 90.69 207 ASN A O 1
ATOM 1616 N N . ALA A 1 208 ? 7.243 -9.651 -10.676 1.00 91.19 208 ALA A N 1
ATOM 1617 C CA . ALA A 1 208 ? 7.449 -10.769 -9.741 1.00 91.19 208 ALA A CA 1
ATOM 1618 C C . ALA A 1 208 ? 8.935 -11.102 -9.519 1.00 91.19 208 ALA A C 1
ATOM 1620 O O . ALA A 1 208 ? 9.339 -11.511 -8.427 1.00 91.19 208 ALA A O 1
ATOM 1621 N N . ASP A 1 209 ? 9.757 -10.839 -10.530 1.00 87.12 209 ASP A N 1
ATOM 1622 C CA . ASP A 1 209 ? 11.208 -10.944 -10.486 1.00 87.12 209 ASP A CA 1
ATOM 1623 C C . ASP A 1 209 ? 11.842 -10.142 -9.355 1.00 87.12 209 ASP A C 1
ATOM 1625 O O . ASP A 1 209 ? 12.883 -10.529 -8.817 1.00 87.12 209 ASP A O 1
ATOM 1629 N N . ASP A 1 210 ? 11.199 -9.064 -8.924 1.00 87.75 210 ASP A N 1
ATOM 1630 C CA . ASP A 1 210 ? 11.675 -8.191 -7.862 1.00 87.75 210 ASP A CA 1
ATOM 1631 C C . ASP A 1 210 ? 11.769 -8.903 -6.518 1.00 87.75 210 ASP A C 1
ATOM 1633 O O . ASP A 1 210 ? 12.565 -8.500 -5.671 1.00 87.75 210 ASP A O 1
ATOM 1637 N N . PHE A 1 211 ? 11.049 -10.012 -6.381 1.00 92.50 211 PHE A N 1
ATOM 1638 C CA . PHE A 1 211 ? 10.889 -10.764 -5.147 1.00 92.50 211 PHE A CA 1
ATOM 1639 C C . PHE A 1 211 ? 11.484 -12.179 -5.211 1.00 92.50 211 PHE A C 1
ATOM 1641 O O . PHE A 1 211 ? 11.304 -12.952 -4.270 1.00 92.50 211 PHE A O 1
ATOM 1648 N N . LYS A 1 212 ? 12.221 -12.518 -6.282 1.00 90.12 212 LYS A N 1
ATOM 1649 C CA . LYS A 1 212 ? 12.980 -13.779 -6.389 1.00 90.12 212 LYS A CA 1
ATOM 1650 C C . LYS A 1 212 ? 13.875 -13.973 -5.154 1.00 90.12 212 LYS A C 1
ATOM 1652 O O . LYS A 1 212 ? 14.696 -13.106 -4.845 1.00 90.12 212 LYS A O 1
ATOM 1657 N N . GLY A 1 213 ? 13.738 -15.116 -4.480 1.00 88.69 213 GLY A N 1
ATOM 1658 C CA . GLY A 1 213 ? 14.470 -15.454 -3.252 1.00 88.69 213 GLY A CA 1
ATOM 1659 C C . GLY A 1 213 ? 13.762 -15.058 -1.949 1.00 88.69 213 GLY A C 1
ATOM 1660 O O . GLY A 1 213 ? 14.334 -15.229 -0.870 1.00 88.69 213 GLY A O 1
ATOM 1661 N N . LEU A 1 214 ? 12.537 -14.522 -2.022 1.00 93.88 214 LEU A N 1
ATOM 1662 C CA . LEU A 1 214 ? 11.733 -14.107 -0.865 1.00 93.88 214 LEU A CA 1
ATOM 1663 C C . LEU A 1 214 ? 10.512 -15.009 -0.617 1.00 93.88 214 LEU A C 1
ATOM 1665 O O . LEU A 1 214 ? 9.666 -14.675 0.213 1.00 93.88 214 LEU A O 1
ATOM 1669 N N . GLU A 1 215 ? 10.413 -16.159 -1.286 1.00 88.75 215 GLU A N 1
ATOM 1670 C CA . GLU A 1 215 ? 9.227 -17.031 -1.309 1.00 88.75 215 GLU A CA 1
ATOM 1671 C C . GLU A 1 215 ? 8.872 -17.574 0.083 1.00 88.75 215 GLU A C 1
ATOM 1673 O O . GLU A 1 215 ? 7.702 -17.759 0.413 1.00 88.75 215 GLU A O 1
ATOM 1678 N N . GLY A 1 216 ? 9.880 -17.786 0.935 1.00 88.69 216 GLY A N 1
ATOM 1679 C CA . GLY A 1 216 ? 9.684 -18.183 2.333 1.00 88.69 216 GLY A CA 1
ATOM 1680 C C . GLY A 1 216 ? 9.202 -17.047 3.243 1.00 88.69 216 GLY A C 1
ATOM 1681 O O . GLY A 1 216 ? 8.807 -17.297 4.381 1.00 88.69 216 GLY A O 1
ATOM 1682 N N . ALA A 1 217 ? 9.244 -15.799 2.769 1.00 93.00 217 ALA A N 1
ATOM 1683 C CA . ALA A 1 217 ? 8.902 -14.619 3.545 1.00 93.00 217 ALA A CA 1
ATOM 1684 C C . ALA A 1 217 ? 7.617 -13.928 3.066 1.00 93.00 217 ALA A C 1
ATOM 1686 O O . ALA A 1 217 ? 6.910 -13.360 3.895 1.00 93.00 217 ALA A O 1
ATOM 1687 N N . VAL A 1 218 ? 7.287 -13.945 1.781 1.00 94.75 218 VAL A N 1
ATOM 1688 C CA . VAL A 1 218 ? 6.060 -13.328 1.262 1.00 94.75 218 VAL A CA 1
ATOM 1689 C C . VAL A 1 218 ? 5.521 -14.151 0.100 1.00 94.75 218 VAL A C 1
ATOM 1691 O O . VAL A 1 218 ? 6.270 -14.575 -0.775 1.00 94.75 218 VAL A O 1
ATOM 1694 N N . ALA A 1 219 ? 4.209 -14.387 0.094 1.00 95.00 219 ALA A N 1
ATOM 1695 C CA . ALA A 1 219 ? 3.549 -15.020 -1.039 1.00 95.00 219 ALA A CA 1
ATOM 1696 C C . ALA A 1 219 ? 3.400 -13.990 -2.164 1.00 95.00 219 ALA A C 1
ATOM 1698 O O . ALA A 1 219 ? 2.756 -12.961 -1.968 1.00 95.00 219 ALA A O 1
ATOM 1699 N N . VAL A 1 220 ? 3.985 -14.265 -3.328 1.00 94.75 220 VAL A N 1
ATOM 1700 C CA . VAL A 1 220 ? 3.948 -13.376 -4.498 1.00 94.75 220 VAL A CA 1
ATOM 1701 C C . VAL A 1 220 ? 3.052 -13.986 -5.568 1.00 94.75 220 VAL A C 1
ATOM 1703 O O . VAL A 1 220 ? 3.170 -15.169 -5.886 1.00 94.75 220 VAL A O 1
ATOM 1706 N N . VAL A 1 221 ? 2.154 -13.177 -6.125 1.00 93.94 221 VAL A N 1
ATOM 1707 C CA . VAL A 1 221 ? 1.248 -13.547 -7.214 1.00 93.94 221 VAL A CA 1
ATOM 1708 C C . VAL A 1 221 ? 1.525 -12.637 -8.407 1.00 93.94 221 VAL A C 1
ATOM 1710 O O . VAL A 1 221 ? 1.337 -11.425 -8.329 1.00 93.94 221 VAL A O 1
ATOM 1713 N N . SER A 1 222 ? 1.984 -13.225 -9.511 1.00 92.75 222 SER A N 1
ATOM 1714 C CA . SER A 1 222 ? 2.199 -12.508 -10.773 1.00 92.75 222 SER A CA 1
ATOM 1715 C C . SER A 1 222 ? 0.874 -12.311 -11.522 1.00 92.75 222 SER A C 1
ATOM 1717 O O . SER A 1 222 ? 0.098 -13.267 -11.653 1.00 92.75 222 SER A O 1
ATOM 1719 N N . VAL A 1 223 ? 0.622 -11.094 -12.022 1.00 90.19 223 VAL A N 1
ATOM 1720 C CA . VAL A 1 223 ? -0.618 -10.699 -12.728 1.00 90.19 223 VAL A CA 1
ATOM 1721 C C . VAL A 1 223 ? -0.396 -10.001 -14.056 1.00 90.19 223 VAL A C 1
ATOM 1723 O O . VAL A 1 223 ? 0.666 -9.379 -14.252 1.00 90.19 223 VAL A O 1
#

Nearest PDB structures (foldseek):
  3dbo-assembly1_B  TM=9.068E-01  e=1.159E-08  Mycobacterium tuberculosis H37Rv
  5k8j-assembly1_B  TM=8.076E-01  e=3.062E-06  Caulobacter vibrioides CB15
  2h1o-assembly1_A  TM=7.442E-01  e=3.939E-04  Neisseria gonorrhoeae
  3h87-assembly1_B  TM=6.664E-01  e=1.661E-03  Mycobacterium tuberculosis H37Rv
  5sv2-assembly1_A-2  TM=6.660E-01  e=1.202E-02  Mycobacterium tuberculosis H37Rv

Foldseek 3Di:
DEEDEPVCCVVCVVVVVVVQCVFDKYFYDYPNHGDDIRHHDPPQPQDFLVRLLVVLLVADQADPVVLLVLVCVVPPDDDDDDDDDDDDDDDQAAQEAEEDLQCLRCSNVDDSRLHHGGYAYAPLSLVSLVSSLVRDPDPVSNVRSVRSSVVDVSNHDHQYLDPQLVVQLVVQCVQCVVVVHHCRSCSSVSSSQSSCQVVVHAYEDCPQVSRPRCVVRHHYRHD

Mean predicted aligned error: 8.94 Å

Solvent-accessible surface area (backbone atoms only — not comparable to full-atom values): 12596 Å² total; per-residue (Å²): 119,47,82,41,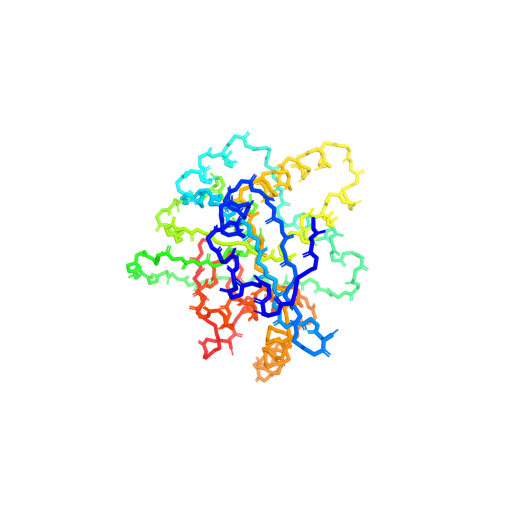42,53,65,54,44,70,76,38,44,68,65,51,50,55,40,18,74,74,65,40,35,35,38,33,19,56,96,86,40,81,75,48,77,48,61,50,80,78,79,69,73,70,51,36,28,60,57,50,23,60,51,40,60,74,47,65,85,63,64,59,68,60,50,48,53,61,55,40,74,78,50,89,61,78,84,85,85,87,83,89,86,85,85,84,81,88,67,82,73,43,67,51,23,30,45,34,56,66,35,59,65,45,29,40,78,53,63,44,80,72,41,27,50,34,57,40,46,31,42,60,43,54,50,50,38,53,49,45,33,74,65,39,89,49,72,65,60,23,50,32,34,45,53,56,39,51,52,48,63,74,60,49,84,50,45,66,83,46,73,66,22,53,55,40,26,57,51,52,45,53,38,28,46,75,59,77,40,78,51,77,78,41,52,65,61,44,48,48,46,13,36,22,30,74,70,74,27,36,34,33,25,65,60,54,76,81,49,63,69,37,67,95,65,34,52,75,43,73,95

Secondary structure (DSSP, 8-state):
-EEEEHHHHHHSHHHHHHHHHTT--EEEEETTEEEEEE----------HHHHHHHHTTSPP--HHHHHHHHHTTS---------------PPPPSEEEE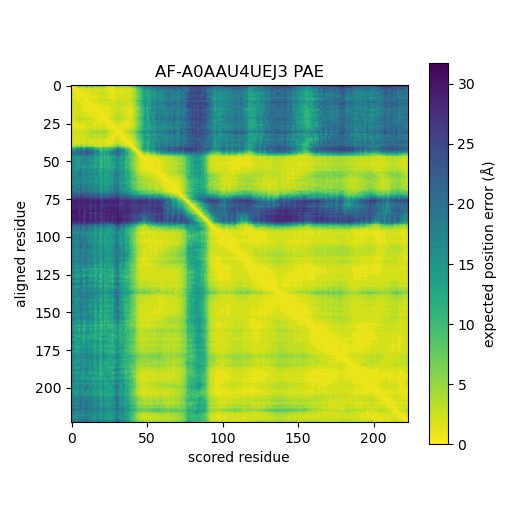PHHHHHHGGGS-GGGS-SEEE-BHHHHHHHHHHHHH-SSHHHHHHHHHHHHHHHHH--PBP--HHHHHHHHHHHHHHHHTT--SGGGHHHHHHHHHHHHTTPPEEES-GGGGTT-TTT--EEE-

pLDDT: mean 89.37, std 14.06, range [35.41, 98.69]

Radius of gyration: 20.37 Å; Cα contacts (8 Å, |Δi|>4): 322; chains: 1; bounding box: 46×41×55 Å

Sequence (223 aa):
MKTITQREFRNNSAAVMDAVEAGETYHITRNGIEVAELRPLTRRRRPSAEQLVARHRMLPHVDYAQMRAEADELFEGEERVDDDPWERRRADRLPTGVLDTCTYIDLGTLNPEALPVAPELTAVTLAELQRAVAMAKDPAARAARMEKLGAAVADFDPLPFDGDAAARYGTLIALTIAANRDPRPRRMDLMIAAIASVRGLPLYTRNADDFKGLEGAVAVVSV

=== Feature glossary ===
Legend for the data blocks above and below:

— What the protein is —

The amino-acid sequence is the protein's primary structure: the linear order of residues from the N-terminus to the C-terminus, written in one-letter code. Everything else here — the 3D coordinates, the secondary structure, the domain annotations — is ultimately a consequence of this string.

Database cross-references. InterPro integrates a dozen domain/family signature databases into unified entries with residue-range hits. GO terms attach function/process/location labels with evidence codes. CATH codes position the fold in a four-level structural taxonomy. Organism is the NCBI-taxonomy species name.

— Where its atoms are —

The mmCIF block holds the 3D Cartesian coordinates of each backbone atom (N, Cα, C, O) in ångströms. mmCIF is the PDB's canonical archive format — a tagged-loop text representation of the atomic model.

The six renders are orthographic views along the three Cartesian axes in both directions. Representation (cartoon, sticks, or surface) and color scheme (sequence-rainbow or by-chain) vary across proteins so the training set covers all the common visualization conventions.

— Local backbone conformation —

Secondary structure is the local, repeating backbone conformation. DSSP classifies it into eight states by reading the hydrogen-bond network: three helix types (H, G, I), two β types (E, B), two non-regular types (T, S), and unstructured coil (-).

SS3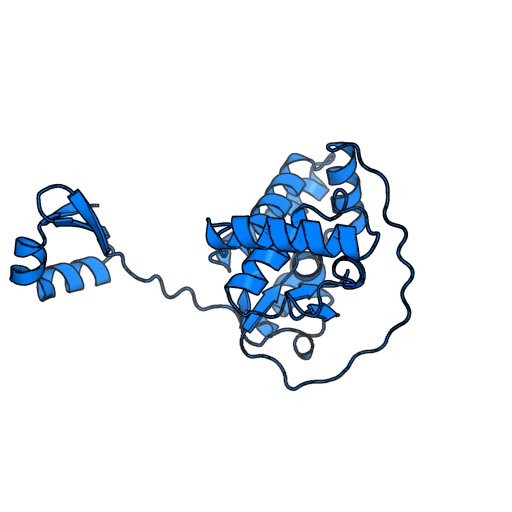 is a coarse helix/strand/coil call (letters a/b/c) made by the P-SEA algorithm from inter-Cα distances and dihedrals. It is less detailed than DSSP but needs only Cα positions.

Backbone dihedral angles. Every residue except chain termini has a φ (preceding-C → N → Cα → C) and a ψ (N → Cα → C → next-N). They are reported in degrees following the IUPAC sign convention. Secondary structure is essentially a statement about which (φ, ψ) basin each residue occupies.

— Global shape and packing —

The geometric summary reports three shape descriptors. Rg (radius of gyration) measures how spread out the Cα atoms are about their centre of mass; compact globular proteins have small Rg, elongated or unfolded ones large. Cα contacts (<8 Å, |i−j|>4) count long-range residue pairs in spatial proximity — high for tightly packed folds, near zero for rods or random coil. The bounding-box extents give the protein's footprint along x, y, z in Å.

Solvent accessibility: the surface area of each residue that a 1.4 Å water probe can touch, in Å². When only backbone atoms are present the absolute values are lower than full-atom SASA (side chains contribute most of the area) and are flagged as backbone-only.

Plot images: a contact map (which residues are close in 3D, as an N×N binary image), a Ramachandran scatter (backbone torsion angles, revealing secondary-structure composition at a glance), and — for AlphaFold structures — a PAE heatmap (pairwise prediction confidence).

— Structural neighborhood —

Foldseek's 3Di representation compresses backbone geometry into a per-residue letter drawn from a learned twenty-state alphabet. It captures the tertiary interaction pattern around each residue — which residues are packed against it in space, regardless of where they are in sequence.

Structural nearest neighbors (via Foldseek easy-search vs the PDB). Reported per hit: target PDB id, E-value, and alignment TM-score. A TM-score above ~0.5 is the conventional threshold for 'same fold'.

— Confidence and disorder —

pLDDT (predicted Local Distance Difference Test) is AlphaFold's per-residue confidence score, ranging from 0 to 100. Values above 90 indicate high confidence (typically well-packed cores); 70–90 is confident; 50–70 low confidence; below 50 usually means the region is disordered or the prediction is unreliable there. AlphaFold stores pLDDT in the mmCIF B-factor column.

For experimental (PDB) structures, the B-factor (temperature factor) quantifies the positional spread of each atom in the crystal — a combination of thermal vibration and static disorder — in units of Å². High B-factors mark flexible loops or poorly resolved regions; low B-factors mark the rigid, well-ordered core.

Predicted Aligned Error (PAE) is an AlphaFold confidence matrix: entry (i, j) is the expected error in the position of residue j, in ångströms, when the prediction is superimposed on the true structure at residue i. Low PAE within a block of residues means that block is internally rigid and well-predicted; high PAE between two blocks means their relative placement is uncertain even if each block individually is confident.